Protein AF-X0TBP5-F1 (afdb_monomer_lite)

Sequence (192 aa):
TVERMSQYFQVARALPHVQQISILGCPLEGVPPAAEPLYERLWAWRHGARPGGSIHRLALCPHLLEMCEVHAAATGRLLEKVFSGAVYLIPPLKLGYQEAEQVAWFLERGLRASIGGSMATGGATAPVTIAAMVTLTIAEALLVGMLNRALYGDMSWSFGMSATALDPRTMHRPYGRPDMVLANLMKGEFRP

InterPro domains:
  IPR010426 Trimethylamine methyltransferase [PF06253] (66-189)
  IPR038601 MttB-like superfamily [G3DSA:3.20.20.480] (1-191)

pLDDT: mean 90.21, std 6.61, range [57.34, 97.44]

Organism: NCBI:txid412755

Foldseek 3Di:
DLVVVLVVLVVLVVDPPRPAAEDEWDPDPPDDSVCGLVVQLVSCVVSVHAYPQEDPAPVCVVVLLVVLVVVCVVPVHDSLVRHEHEDEADAQQHDDPRNVVNQVVQLVVVHGYHYAYDQAEDPPRWPPDLVRSLVRRVNSQVSSVVVCCVRPVDPDGDHDYQYYYQDPVVSDGDGPDPSRVVSRVVVVVDDD

Structure (mmCIF, N/CA/C/O backbone):
data_AF-X0TBP5-F1
#
_entry.id   AF-X0TBP5-F1
#
loop_
_atom_site.group_PDB
_atom_site.id
_atom_site.type_symbol
_atom_site.label_atom_id
_atom_site.label_alt_id
_atom_site.label_comp_id
_atom_site.label_asym_id
_atom_site.label_entity_id
_atom_site.label_seq_id
_atom_site.pdbx_PDB_ins_code
_atom_site.Cartn_x
_atom_site.Cartn_y
_atom_site.Cartn_z
_atom_site.occupancy
_atom_site.B_iso_or_equiv
_atom_site.auth_seq_id
_atom_site.auth_comp_id
_atom_site.auth_asym_id
_atom_site.auth_atom_id
_atom_site.pdbx_PDB_model_num
ATOM 1 N N . THR A 1 1 ? -10.520 -20.694 -1.601 1.00 71.69 1 THR A N 1
ATOM 2 C CA . THR A 1 1 ? -11.605 -21.062 -0.672 1.00 71.69 1 THR A CA 1
ATOM 3 C C . THR A 1 1 ? -11.219 -20.690 0.749 1.00 71.69 1 THR A C 1
ATOM 5 O O . THR A 1 1 ? -10.031 -20.614 1.059 1.00 71.69 1 THR A O 1
ATOM 8 N N . VAL A 1 2 ? -12.216 -20.471 1.607 1.00 72.12 2 VAL A N 1
ATOM 9 C CA . VAL A 1 2 ? -12.056 -20.195 3.049 1.00 72.12 2 VAL A CA 1
ATOM 10 C C . VAL A 1 2 ? -11.226 -21.269 3.765 1.00 72.12 2 VAL A C 1
ATOM 12 O O . VAL A 1 2 ? -10.363 -20.965 4.589 1.00 72.12 2 VAL A O 1
ATOM 15 N N . GLU A 1 3 ? -11.466 -22.533 3.424 1.00 79.69 3 GLU A N 1
ATOM 16 C CA . GLU A 1 3 ? -10.795 -23.679 4.038 1.00 79.69 3 GLU A CA 1
ATOM 17 C C . GLU A 1 3 ? -9.284 -23.661 3.779 1.00 79.69 3 GLU A C 1
ATOM 19 O O . GLU A 1 3 ? -8.486 -23.752 4.711 1.00 79.69 3 GLU A O 1
ATOM 24 N N . ARG A 1 4 ? -8.881 -23.422 2.524 1.00 82.00 4 ARG A N 1
ATOM 25 C CA . ARG A 1 4 ? -7.465 -23.326 2.148 1.00 82.00 4 ARG A CA 1
ATOM 26 C C . ARG A 1 4 ? -6.759 -22.182 2.878 1.00 82.00 4 ARG A C 1
ATOM 28 O O . ARG A 1 4 ? -5.627 -22.331 3.323 1.00 82.00 4 ARG A O 1
ATOM 35 N N . MET A 1 5 ? -7.430 -21.043 3.034 1.00 80.38 5 MET A N 1
ATOM 36 C CA . MET A 1 5 ? -6.881 -19.898 3.765 1.00 80.38 5 MET A CA 1
ATOM 37 C C . MET A 1 5 ? -6.681 -20.213 5.255 1.00 80.38 5 MET A C 1
ATOM 39 O O . MET A 1 5 ? -5.648 -19.874 5.828 1.00 80.38 5 MET A O 1
ATOM 43 N N . SER A 1 6 ? -7.621 -20.945 5.859 1.00 82.81 6 SER A N 1
ATOM 44 C CA . SER A 1 6 ? -7.499 -21.413 7.245 1.00 82.81 6 SER A CA 1
ATOM 45 C C . SER A 1 6 ? -6.312 -22.367 7.430 1.00 82.81 6 SER A C 1
ATOM 47 O O . SER A 1 6 ? -5.583 -22.242 8.414 1.00 82.81 6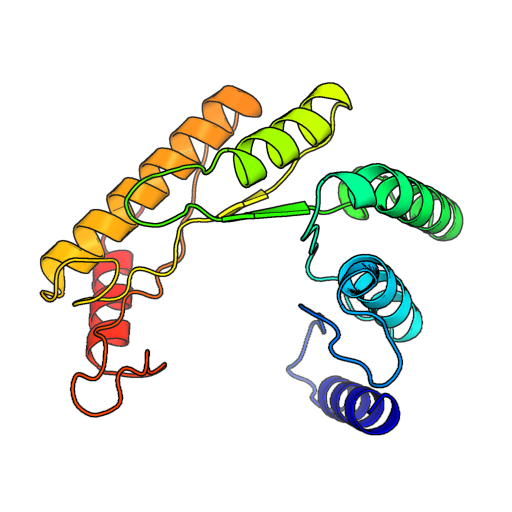 SER A O 1
ATOM 49 N N . GLN A 1 7 ? -6.067 -23.262 6.465 1.00 88.75 7 GLN A N 1
ATOM 50 C CA . GLN A 1 7 ? -4.904 -24.159 6.469 1.00 88.75 7 GLN A CA 1
ATOM 51 C C . GLN A 1 7 ? -3.580 -23.380 6.407 1.00 88.75 7 GLN A C 1
ATOM 53 O O . GLN A 1 7 ? -2.666 -23.673 7.176 1.00 88.75 7 GLN A O 1
ATOM 58 N N . TYR A 1 8 ? -3.483 -22.333 5.577 1.00 88.31 8 TYR A N 1
ATOM 59 C CA . TYR A 1 8 ? -2.288 -21.476 5.543 1.00 88.31 8 TYR A CA 1
ATOM 60 C C . TYR A 1 8 ? -2.006 -20.804 6.892 1.00 88.31 8 TYR A C 1
ATOM 62 O O . TYR A 1 8 ? -0.851 -20.743 7.314 1.00 88.31 8 TYR A O 1
ATOM 70 N N . PHE A 1 9 ? -3.036 -20.349 7.612 1.00 89.38 9 PHE A N 1
ATOM 71 C CA . PHE A 1 9 ? -2.843 -19.788 8.953 1.00 89.38 9 PHE A CA 1
ATOM 72 C C . PHE A 1 9 ? -2.423 -20.829 9.983 1.00 89.38 9 PHE A C 1
ATOM 74 O O . PHE A 1 9 ? -1.606 -20.518 10.846 1.00 89.38 9 PHE A O 1
ATOM 81 N N . GLN A 1 10 ? -2.941 -22.055 9.901 1.00 90.62 10 GLN A N 1
ATOM 82 C CA . GLN A 1 10 ? -2.497 -23.144 10.773 1.00 90.62 10 GLN A CA 1
ATOM 83 C C . GLN A 1 10 ? -1.017 -23.462 10.551 1.00 90.62 10 GLN A C 1
ATOM 85 O O . GLN A 1 10 ? -0.266 -23.539 11.521 1.00 90.62 10 GLN A O 1
ATOM 90 N N . VAL A 1 11 ? -0.584 -23.556 9.289 1.00 93.44 11 VAL A N 1
ATOM 91 C CA . VAL A 1 11 ? 0.831 -23.752 8.945 1.00 93.44 11 VAL A CA 1
ATOM 92 C C . VAL A 1 11 ? 1.677 -22.603 9.484 1.00 93.44 11 VAL A C 1
ATOM 94 O O . VAL A 1 11 ? 2.642 -22.848 10.197 1.00 93.44 11 VAL A O 1
ATOM 97 N N . ALA A 1 12 ? 1.295 -21.351 9.216 1.00 92.62 12 ALA A N 1
ATOM 98 C CA . ALA A 1 12 ? 2.047 -20.187 9.677 1.00 92.62 12 ALA A CA 1
ATOM 99 C C . ALA A 1 12 ? 2.193 -20.146 11.209 1.00 92.62 12 ALA A C 1
ATOM 101 O O . ALA A 1 12 ? 3.259 -19.807 11.707 1.00 92.62 12 ALA A O 1
ATOM 102 N N . ARG A 1 13 ? 1.160 -20.546 11.962 1.00 91.50 13 ARG A N 1
ATOM 103 C CA . ARG A 1 13 ? 1.206 -20.625 13.434 1.00 91.50 13 ARG A CA 1
ATOM 104 C C . ARG A 1 13 ? 2.070 -21.766 13.965 1.00 91.50 13 ARG A C 1
ATOM 106 O O . ARG A 1 13 ? 2.578 -21.663 15.075 1.00 91.50 13 ARG A O 1
ATOM 113 N N . ALA A 1 14 ? 2.214 -22.850 13.207 1.00 94.75 14 ALA A N 1
ATOM 114 C CA . ALA A 1 14 ? 3.057 -23.980 13.588 1.00 94.75 14 ALA A CA 1
ATOM 115 C C . ALA A 1 14 ? 4.559 -23.689 13.399 1.00 94.75 14 ALA A C 1
ATOM 117 O O . ALA A 1 14 ? 5.396 -24.434 13.906 1.00 94.75 14 ALA A O 1
ATOM 118 N N . LEU A 1 15 ? 4.914 -22.621 12.676 1.00 95.88 15 LEU A N 1
ATOM 119 C CA . LEU A 1 15 ? 6.300 -22.251 12.407 1.00 95.88 15 LEU A CA 1
ATOM 120 C C . LEU A 1 15 ? 6.842 -21.317 13.506 1.00 95.88 15 LEU A C 1
ATOM 122 O O . LEU A 1 15 ? 6.397 -20.175 13.607 1.00 95.88 15 LEU A O 1
ATOM 126 N N . PRO A 1 16 ? 7.863 -21.729 14.285 1.00 94.44 16 PRO A N 1
ATOM 127 C CA . PRO A 1 16 ? 8.334 -20.966 15.449 1.00 94.44 16 PRO A CA 1
ATOM 128 C C . PRO A 1 16 ? 9.014 -19.633 15.095 1.00 94.44 16 PRO A C 1
ATOM 130 O O . PRO A 1 16 ? 9.186 -18.779 15.959 1.00 94.44 16 PRO A O 1
ATOM 133 N N . HIS A 1 17 ? 9.415 -19.442 13.836 1.00 95.44 17 HIS A N 1
ATOM 134 C CA . HIS A 1 17 ? 10.060 -18.218 13.351 1.00 95.44 17 HIS A CA 1
ATOM 135 C C . HIS A 1 17 ? 9.070 -17.203 12.755 1.00 95.44 17 HIS A C 1
ATOM 137 O O . HIS A 1 17 ? 9.473 -16.098 12.389 1.00 95.44 17 HIS A O 1
ATOM 143 N N . VAL A 1 18 ? 7.782 -17.548 12.649 1.00 93.88 18 VAL A N 1
ATOM 144 C CA . VAL A 1 18 ? 6.743 -16.646 12.143 1.00 93.88 18 VAL A CA 1
ATOM 145 C C . VAL A 1 18 ? 6.132 -15.882 13.313 1.00 93.88 18 VAL A C 1
ATOM 147 O O . VAL A 1 18 ? 5.402 -16.429 14.131 1.00 93.88 18 VAL A O 1
ATOM 150 N N . GLN A 1 19 ? 6.429 -14.587 13.385 1.00 90.88 19 GLN A N 1
ATOM 151 C CA . GLN A 1 19 ? 5.999 -13.724 14.493 1.00 90.88 19 GLN A CA 1
ATOM 152 C C . GLN A 1 19 ? 4.623 -13.096 14.257 1.00 90.88 19 GLN A C 1
ATOM 154 O O . GLN A 1 19 ? 3.938 -12.701 15.199 1.00 90.88 19 GLN A O 1
ATOM 159 N N . GLN A 1 20 ? 4.224 -12.957 12.992 1.00 90.12 20 GLN A N 1
ATOM 160 C CA . GLN A 1 20 ? 2.997 -12.273 12.619 1.00 90.12 20 GLN A CA 1
ATOM 161 C C . GLN A 1 20 ? 2.421 -12.849 11.330 1.00 90.12 20 GLN A C 1
ATOM 163 O O . GLN A 1 20 ? 3.147 -13.233 10.417 1.00 90.12 20 GLN A O 1
ATOM 168 N N . ILE A 1 21 ? 1.094 -12.844 11.257 1.00 91.62 21 ILE A N 1
ATOM 169 C CA . ILE A 1 21 ? 0.322 -13.214 10.077 1.00 91.62 21 ILE A CA 1
ATOM 170 C C . ILE A 1 21 ? -0.481 -11.986 9.658 1.00 91.62 21 ILE A C 1
ATOM 172 O O . ILE A 1 21 ? -1.098 -11.327 10.499 1.00 91.62 21 ILE A O 1
ATOM 176 N N . SER A 1 22 ? -0.479 -11.676 8.367 1.00 90.19 22 SER A N 1
ATOM 177 C CA . SER A 1 22 ? -1.290 -10.608 7.788 1.00 90.19 22 SER A CA 1
ATOM 178 C C . SER A 1 22 ? -1.986 -11.070 6.519 1.00 90.19 22 SER A C 1
ATOM 180 O O . SER A 1 22 ? -1.525 -11.998 5.857 1.00 90.19 22 SER A O 1
ATOM 182 N N . ILE A 1 23 ? -3.080 -10.400 6.175 1.00 88.19 23 ILE A N 1
ATOM 183 C CA . ILE A 1 23 ? -3.847 -10.641 4.952 1.00 88.19 23 ILE A CA 1
ATOM 184 C C . ILE A 1 23 ? -3.869 -9.349 4.154 1.00 88.19 23 ILE A C 1
ATOM 186 O O . ILE A 1 23 ? -4.185 -8.308 4.714 1.00 88.19 23 ILE A O 1
ATOM 190 N N . LEU A 1 24 ? -3.572 -9.428 2.861 1.00 85.69 24 LEU A N 1
ATOM 191 C CA . LEU A 1 24 ? -3.744 -8.327 1.922 1.00 85.69 24 LEU A CA 1
ATOM 192 C C . LEU A 1 24 ? -4.523 -8.848 0.717 1.00 85.69 24 LEU A C 1
ATOM 194 O O . LEU A 1 24 ? -4.061 -9.761 0.032 1.00 85.69 24 LEU A O 1
ATOM 198 N N . GLY A 1 25 ? -5.705 -8.284 0.490 1.00 81.12 25 GLY A N 1
ATOM 199 C CA . GLY A 1 25 ? -6.678 -8.817 -0.450 1.00 81.12 25 GLY A CA 1
ATOM 200 C C . GLY A 1 25 ? -7.355 -10.081 0.084 1.00 81.12 25 GLY A C 1
ATOM 201 O O . GLY A 1 25 ? -6.799 -10.857 0.865 1.00 81.12 25 GLY A O 1
ATOM 202 N N . CYS A 1 26 ? -8.600 -10.294 -0.329 1.00 74.81 26 CYS A N 1
ATOM 203 C CA . CYS A 1 26 ? -9.381 -11.435 0.127 1.00 74.81 26 CYS A CA 1
ATOM 204 C C . CYS A 1 26 ? -10.277 -11.947 -1.010 1.00 74.81 26 CYS A C 1
ATOM 206 O O . CYS A 1 26 ? -11.490 -11.753 -0.944 1.00 74.81 26 CYS A O 1
ATOM 208 N N . PRO A 1 27 ? -9.706 -12.592 -2.053 1.00 74.69 27 PRO A N 1
ATOM 209 C CA . PRO A 1 27 ? -10.472 -13.130 -3.177 1.00 74.69 27 PRO A CA 1
ATOM 210 C C . PRO A 1 27 ? -11.174 -14.429 -2.753 1.00 74.69 27 PRO A C 1
ATOM 212 O O . PRO A 1 27 ? -10.886 -15.529 -3.235 1.00 74.69 27 PRO A O 1
ATOM 215 N N . LEU A 1 28 ? -12.036 -14.324 -1.746 1.00 78.00 28 LEU A N 1
ATOM 216 C CA . LEU A 1 28 ? -12.848 -15.424 -1.268 1.00 78.00 28 LEU A CA 1
ATOM 217 C C . LEU A 1 28 ? -13.981 -15.662 -2.252 1.00 78.00 28 LEU A C 1
ATOM 219 O O . LEU A 1 28 ? -14.661 -14.746 -2.708 1.00 78.00 28 LEU A O 1
ATOM 223 N N . GLU A 1 29 ? -14.197 -16.933 -2.545 1.00 82.25 29 GLU A N 1
ATOM 224 C CA . GLU A 1 29 ? -15.322 -17.372 -3.352 1.00 82.25 29 GLU A CA 1
ATOM 225 C C . GLU A 1 29 ? -16.643 -16.926 -2.708 1.00 82.25 29 GLU A C 1
ATOM 227 O O . GLU A 1 29 ? -16.831 -17.069 -1.499 1.00 82.25 29 GLU A O 1
ATOM 232 N N . GLY A 1 30 ? -17.534 -16.347 -3.514 1.00 82.38 30 GLY A N 1
ATOM 233 C CA . GLY A 1 30 ? -18.822 -15.820 -3.055 1.00 82.38 30 GLY A CA 1
ATOM 234 C C . GLY A 1 30 ? -18.780 -14.416 -2.440 1.00 82.38 30 GLY A C 1
ATOM 235 O O . GLY A 1 30 ? -19.840 -13.873 -2.135 1.00 82.38 30 GLY A O 1
ATOM 236 N N . VAL A 1 31 ? -17.605 -13.793 -2.291 1.00 85.12 31 VAL A N 1
ATOM 237 C CA . VAL A 1 31 ? -17.495 -12.389 -1.870 1.00 85.12 31 VAL A CA 1
ATOM 238 C C . VAL A 1 31 ? -17.443 -11.488 -3.108 1.00 85.12 31 VAL A C 1
ATOM 240 O O . VAL A 1 31 ? -16.573 -11.676 -3.958 1.00 85.12 31 VAL A O 1
ATOM 243 N N . PRO A 1 32 ? -18.342 -10.494 -3.245 1.00 88.12 32 PRO A N 1
ATOM 244 C CA . PRO A 1 32 ? -18.254 -9.532 -4.335 1.00 88.12 32 PRO A CA 1
ATOM 245 C C . PRO A 1 32 ? -16.933 -8.747 -4.267 1.00 88.12 32 PRO A C 1
ATOM 247 O O . PRO A 1 32 ? -16.608 -8.246 -3.188 1.00 88.12 32 PRO A O 1
ATOM 250 N N . PRO A 1 33 ? -16.231 -8.510 -5.395 1.00 87.12 33 PRO A N 1
ATOM 251 C CA . PRO A 1 33 ? -14.977 -7.745 -5.406 1.00 87.12 33 PRO A CA 1
ATOM 252 C C . PRO A 1 33 ? -15.086 -6.360 -4.750 1.00 87.12 33 PRO A C 1
ATOM 254 O O . PRO A 1 33 ? -14.152 -5.847 -4.141 1.00 87.12 33 PRO A O 1
ATOM 257 N N . ALA A 1 34 ? -16.272 -5.752 -4.837 1.00 88.56 34 ALA A N 1
ATOM 258 C CA . ALA A 1 34 ? -16.574 -4.466 -4.220 1.00 88.56 34 ALA A CA 1
ATOM 259 C C . ALA A 1 34 ? -16.582 -4.493 -2.681 1.00 88.56 34 ALA A C 1
ATOM 261 O O . ALA A 1 34 ? -16.452 -3.438 -2.075 1.00 88.56 34 ALA A O 1
ATOM 262 N N . ALA A 1 35 ? -16.752 -5.657 -2.053 1.00 89.94 35 ALA A N 1
ATOM 263 C CA . ALA A 1 35 ? -16.809 -5.816 -0.602 1.00 89.94 35 ALA A CA 1
ATOM 264 C C . ALA A 1 35 ? -15.511 -6.391 -0.011 1.00 89.94 35 ALA A C 1
ATOM 266 O O . ALA A 1 35 ? -15.382 -6.468 1.210 1.00 89.94 35 ALA A O 1
ATOM 267 N N . GLU A 1 36 ? -14.536 -6.775 -0.842 1.00 90.88 36 GLU A N 1
ATOM 268 C CA . GLU A 1 36 ? -13.294 -7.423 -0.399 1.00 90.88 36 GLU A CA 1
ATOM 269 C C . GLU A 1 36 ? -12.578 -6.704 0.758 1.00 90.88 36 GLU A C 1
ATOM 271 O O . GLU A 1 36 ? -12.190 -7.398 1.697 1.00 90.88 36 GLU A O 1
ATOM 276 N N . PRO A 1 37 ? -12.449 -5.359 0.794 1.00 92.06 37 PRO A N 1
ATOM 277 C CA . PRO A 1 37 ? -11.795 -4.673 1.915 1.00 92.06 37 PRO A CA 1
ATOM 278 C C . PRO A 1 37 ? -12.477 -4.863 3.278 1.00 92.06 37 PRO A C 1
ATOM 280 O O . PRO A 1 37 ? -11.806 -4.842 4.315 1.00 92.06 37 PRO A O 1
ATOM 283 N N . LEU A 1 38 ? -13.805 -5.035 3.285 1.00 92.50 38 LEU A N 1
ATOM 284 C CA . LEU A 1 38 ? -14.587 -5.304 4.496 1.00 92.50 38 LEU A CA 1
ATOM 285 C C . LEU A 1 38 ? -14.322 -6.739 4.966 1.00 92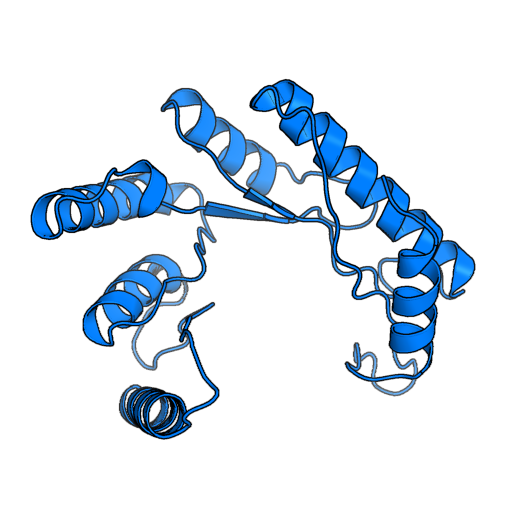.50 38 LEU A C 1
ATOM 287 O O . LEU A 1 38 ? -14.009 -6.982 6.133 1.00 92.50 38 LEU A O 1
ATOM 291 N N . TYR A 1 39 ? -14.375 -7.689 4.029 1.00 91.50 39 TYR A N 1
ATOM 292 C CA . TYR A 1 39 ? -14.127 -9.100 4.314 1.00 91.50 39 TYR A CA 1
ATOM 293 C C . TYR A 1 39 ? -12.678 -9.361 4.728 1.00 91.50 39 TYR A C 1
ATOM 295 O O . TYR A 1 39 ? -12.464 -10.123 5.664 1.00 91.50 39 TYR A O 1
ATOM 303 N N . GLU A 1 40 ? -11.693 -8.693 4.122 1.00 91.12 40 GLU A N 1
ATOM 304 C CA . GLU A 1 40 ? -10.288 -8.770 4.536 1.00 91.12 40 GLU A CA 1
ATOM 305 C C . GLU A 1 40 ? -10.142 -8.517 6.042 1.00 91.12 40 GLU A C 1
ATOM 307 O O . GLU A 1 40 ? -9.528 -9.322 6.743 1.00 91.12 40 GLU A O 1
ATOM 312 N N . ARG A 1 41 ? -10.747 -7.437 6.558 1.00 92.44 41 ARG A N 1
ATOM 313 C CA . ARG A 1 41 ? -10.681 -7.078 7.984 1.00 92.44 41 ARG A CA 1
ATOM 314 C C . ARG A 1 41 ? -11.398 -8.085 8.865 1.00 92.44 41 ARG A C 1
ATOM 316 O O . ARG A 1 41 ? -10.811 -8.573 9.830 1.00 92.44 41 ARG A O 1
ATOM 323 N N . LEU A 1 42 ? -12.629 -8.441 8.503 1.00 91.81 42 LEU A N 1
ATOM 324 C CA . LEU A 1 42 ? -13.417 -9.416 9.253 1.00 91.81 42 LEU A CA 1
ATOM 325 C C . LEU A 1 42 ? -12.684 -10.761 9.376 1.00 91.81 42 LEU A C 1
ATOM 327 O O . LEU A 1 42 ? -12.580 -11.321 10.469 1.00 91.81 42 LEU A O 1
ATOM 331 N N . TRP A 1 43 ? -12.145 -11.266 8.265 1.00 89.44 43 TRP A N 1
ATOM 332 C CA . TRP A 1 43 ? -11.414 -12.529 8.232 1.00 89.44 43 TRP A CA 1
ATOM 333 C C . TRP A 1 43 ? -10.070 -12.433 8.945 1.00 89.44 43 TRP A C 1
ATOM 335 O O . TRP A 1 43 ? -9.723 -13.353 9.687 1.00 89.44 43 TRP A O 1
ATOM 345 N N . ALA A 1 44 ? -9.341 -11.323 8.800 1.00 90.44 44 ALA A N 1
ATOM 346 C CA . ALA A 1 44 ? -8.112 -11.102 9.554 1.00 90.44 44 ALA A CA 1
ATOM 347 C C . ALA A 1 44 ? -8.365 -11.231 11.056 1.00 90.44 44 ALA A C 1
ATOM 349 O O . ALA A 1 44 ? -7.751 -12.073 11.713 1.00 90.44 44 ALA A O 1
ATOM 350 N N . TRP A 1 45 ? -9.337 -10.488 11.583 1.00 91.56 45 TRP A N 1
ATOM 351 C CA . TRP A 1 45 ? -9.657 -10.511 13.007 1.00 91.56 45 TRP A CA 1
ATOM 352 C C . TRP A 1 45 ? -10.159 -11.877 13.475 1.00 91.56 45 TRP A C 1
ATOM 354 O O . TRP A 1 45 ? -9.679 -12.380 14.491 1.00 91.56 45 TRP A O 1
ATOM 364 N N . ARG A 1 46 ? -11.043 -12.531 12.708 1.00 89.50 46 ARG A N 1
ATOM 365 C CA . ARG A 1 46 ? -11.550 -13.877 13.030 1.00 89.50 46 ARG A CA 1
ATOM 366 C C . ARG A 1 46 ? -10.431 -14.914 13.155 1.00 89.50 46 ARG A C 1
ATOM 368 O O . ARG A 1 46 ? -10.531 -15.832 13.965 1.00 89.50 46 ARG A O 1
ATOM 375 N N . HIS A 1 47 ? -9.364 -14.766 12.374 1.00 87.19 47 HIS A N 1
ATOM 376 C CA . HIS A 1 47 ? -8.222 -15.678 12.368 1.00 87.19 47 HIS A CA 1
ATOM 377 C C . HIS A 1 47 ? -7.004 -15.138 13.124 1.00 87.19 47 HIS A C 1
ATOM 379 O O . HIS A 1 47 ? -5.909 -15.678 12.971 1.00 87.19 47 HIS A O 1
ATOM 385 N N . GLY A 1 48 ? -7.156 -14.101 13.953 1.00 88.06 48 GLY A N 1
ATOM 386 C CA . GLY A 1 48 ? -6.045 -13.515 14.714 1.00 88.06 48 GLY A CA 1
ATOM 387 C C . GLY A 1 48 ? -4.887 -13.010 13.839 1.00 88.06 48 GLY A C 1
ATOM 388 O O . GLY A 1 48 ? -3.754 -12.928 14.305 1.00 88.06 48 GLY A O 1
ATOM 389 N N . ALA A 1 49 ? -5.155 -12.721 12.567 1.00 90.19 49 ALA A N 1
ATOM 390 C CA . ALA A 1 49 ? -4.228 -12.101 11.635 1.00 90.19 49 ALA A CA 1
ATOM 391 C C . ALA A 1 49 ? -4.428 -10.577 11.628 1.00 90.19 49 ALA A C 1
ATOM 393 O O . ALA A 1 49 ? -5.445 -10.051 12.088 1.00 90.19 49 ALA A O 1
ATOM 394 N N . ARG A 1 50 ? -3.450 -9.846 11.089 1.00 90.75 50 ARG A N 1
ATOM 395 C CA . ARG A 1 50 ? -3.566 -8.400 10.877 1.00 90.75 50 ARG A CA 1
ATOM 396 C C . ARG A 1 50 ? -4.128 -8.095 9.484 1.00 90.75 50 ARG A C 1
ATOM 398 O O . ARG A 1 50 ? -3.635 -8.669 8.512 1.00 90.75 50 ARG A O 1
ATOM 405 N N . PRO A 1 51 ? -5.118 -7.197 9.357 1.00 90.94 51 PRO A N 1
ATOM 406 C CA . PRO A 1 51 ? -5.533 -6.720 8.044 1.00 90.94 51 PRO A CA 1
ATOM 407 C C . PRO A 1 51 ? -4.420 -5.888 7.395 1.00 90.94 51 PRO A C 1
ATOM 409 O O . PRO A 1 51 ? -3.632 -5.243 8.092 1.00 90.94 51 PRO A O 1
ATOM 412 N N . GLY A 1 52 ? -4.363 -5.912 6.067 1.00 84.81 52 GLY A N 1
ATOM 413 C CA . GLY A 1 52 ? -3.365 -5.220 5.251 1.00 84.81 52 GLY A CA 1
ATOM 414 C C . GLY A 1 52 ? -3.692 -3.746 5.046 1.00 84.81 52 GLY A C 1
ATOM 415 O O . GLY A 1 52 ? -2.802 -2.959 4.737 1.00 84.81 52 GLY A O 1
ATOM 416 N N . GLY A 1 53 ? -4.945 -3.357 5.290 1.00 86.00 53 GLY A N 1
ATOM 417 C CA . GLY A 1 53 ? -5.376 -1.961 5.234 1.00 86.00 53 GLY A CA 1
ATOM 418 C C . GLY A 1 53 ? -5.914 -1.550 3.866 1.00 86.00 53 GLY A C 1
ATOM 419 O O . GLY A 1 53 ? -5.909 -0.364 3.539 1.00 86.00 53 GLY A O 1
ATOM 420 N N . SER A 1 54 ? -6.400 -2.506 3.072 1.00 87.88 54 SER A N 1
ATOM 421 C CA . SER A 1 54 ? -7.009 -2.237 1.767 1.00 87.88 54 SER A CA 1
ATOM 422 C C . SER A 1 54 ? -8.186 -1.265 1.898 1.00 87.88 54 SER A C 1
ATOM 424 O O . SER A 1 54 ? -9.016 -1.415 2.799 1.00 87.88 54 SER A O 1
ATOM 426 N N . ILE A 1 55 ? -8.269 -0.270 1.012 1.00 88.62 55 ILE A N 1
ATOM 427 C CA . ILE A 1 55 ? -9.423 0.640 0.898 1.00 88.62 55 ILE A CA 1
ATOM 428 C C . ILE A 1 55 ? -10.185 0.363 -0.404 1.00 88.62 55 ILE A C 1
ATOM 430 O O . ILE A 1 55 ? -11.406 0.280 -0.372 1.00 88.62 55 ILE A O 1
ATOM 434 N N . HIS A 1 56 ? -9.473 0.139 -1.518 1.00 89.19 56 HIS A N 1
ATOM 435 C CA . HIS A 1 56 ? -9.942 -0.078 -2.906 1.00 89.19 56 HIS A CA 1
ATOM 436 C C . HIS A 1 56 ? -10.863 1.017 -3.483 1.00 89.19 56 HIS A C 1
ATOM 438 O O . HIS A 1 56 ? -10.730 1.363 -4.653 1.00 89.19 56 HIS A O 1
ATOM 444 N N . ARG A 1 57 ? -11.819 1.544 -2.712 1.00 91.00 57 ARG A N 1
ATOM 445 C CA . ARG A 1 57 ? -12.817 2.534 -3.115 1.00 91.00 57 ARG A CA 1
ATOM 446 C C . ARG A 1 57 ? -13.116 3.468 -1.952 1.00 91.00 57 ARG A C 1
ATOM 448 O O . ARG A 1 57 ? -13.393 3.011 -0.847 1.00 91.00 57 ARG A O 1
ATOM 455 N N . LEU A 1 58 ? -13.181 4.764 -2.238 1.00 94.06 58 LEU A N 1
ATOM 456 C CA . LEU A 1 58 ? -13.501 5.784 -1.240 1.00 94.06 58 LEU A CA 1
ATOM 457 C C . LEU A 1 58 ? -14.862 5.554 -0.563 1.00 94.06 58 LEU A C 1
ATOM 459 O O . LEU A 1 58 ? -14.999 5.727 0.643 1.00 94.06 58 LEU A O 1
ATOM 463 N N . ALA A 1 59 ? -15.854 5.089 -1.329 1.00 94.81 59 ALA A N 1
ATOM 464 C CA . ALA A 1 59 ? -17.201 4.809 -0.832 1.00 94.81 59 ALA A CA 1
ATOM 465 C C . ALA A 1 59 ? -17.251 3.734 0.273 1.00 94.81 59 ALA A C 1
ATOM 467 O O . ALA A 1 59 ? -18.245 3.647 0.985 1.00 94.81 59 ALA A O 1
ATOM 468 N N . LEU A 1 60 ? -16.199 2.922 0.436 1.00 93.44 60 LEU A N 1
ATOM 469 C CA . LEU A 1 60 ? -16.119 1.924 1.505 1.00 93.44 60 LEU A CA 1
ATOM 470 C C . LEU A 1 60 ? -15.558 2.490 2.809 1.00 93.44 60 LEU A C 1
ATOM 472 O O . LEU A 1 60 ? -15.769 1.882 3.855 1.00 93.44 60 LEU A O 1
ATOM 476 N N . CYS A 1 61 ? -14.859 3.629 2.775 1.00 95.25 61 CYS A N 1
ATOM 477 C CA . CYS A 1 61 ? -14.225 4.208 3.958 1.00 95.25 61 CYS A CA 1
ATOM 478 C C . CYS A 1 61 ? -15.189 4.402 5.144 1.00 95.25 61 CYS A C 1
ATOM 480 O O . CYS A 1 61 ? -14.790 4.048 6.252 1.00 95.25 61 CYS A O 1
ATOM 482 N N . PRO A 1 62 ? -16.446 4.870 4.965 1.00 96.31 62 PRO A N 1
ATOM 483 C CA . PRO A 1 62 ? -17.397 4.972 6.075 1.00 96.31 62 PRO A CA 1
ATOM 484 C C . PRO A 1 62 ? -17.687 3.626 6.754 1.00 96.31 62 PRO A C 1
ATOM 486 O O . PRO A 1 62 ? -17.644 3.532 7.974 1.00 96.31 62 PRO A O 1
ATOM 489 N N . HIS A 1 63 ? -17.902 2.565 5.972 1.00 96.25 63 HIS A N 1
ATOM 490 C CA . HIS A 1 63 ? -18.159 1.222 6.506 1.00 96.25 63 HIS A CA 1
ATOM 491 C C . HIS A 1 63 ? -16.913 0.607 7.153 1.00 96.25 63 HIS A C 1
ATOM 493 O O . HIS A 1 63 ? -16.998 -0.083 8.165 1.00 96.25 63 HIS A O 1
ATOM 499 N N . LEU A 1 64 ? -15.737 0.870 6.578 1.00 95.56 64 LEU A N 1
ATOM 500 C CA . LEU A 1 64 ? -14.460 0.452 7.151 1.00 95.56 64 LEU A CA 1
ATOM 501 C C . LEU A 1 64 ? -14.202 1.120 8.503 1.00 95.56 64 LEU A C 1
ATOM 503 O O . LEU A 1 64 ? -13.752 0.449 9.430 1.00 95.56 64 LEU A O 1
ATOM 507 N N . LEU A 1 65 ? -14.509 2.413 8.611 1.00 96.69 65 LEU A N 1
ATOM 508 C CA . LEU A 1 65 ? -14.413 3.166 9.854 1.00 96.69 65 LEU A CA 1
ATOM 509 C C . LEU A 1 65 ? -15.336 2.577 10.922 1.00 96.69 65 LEU A C 1
ATOM 511 O O . LEU A 1 65 ? -14.842 2.213 11.983 1.00 96.69 65 LEU A O 1
ATOM 515 N N . GLU A 1 66 ? -16.618 2.379 10.608 1.00 97.31 66 GLU A N 1
ATOM 516 C CA . GLU A 1 66 ? -17.595 1.779 11.528 1.00 97.31 66 GLU A CA 1
ATOM 517 C C . GLU A 1 66 ? -17.127 0.402 12.037 1.00 97.31 66 GLU A C 1
ATOM 519 O O . GLU A 1 66 ? -17.094 0.139 13.241 1.00 97.31 66 GLU A O 1
ATOM 524 N N . MET A 1 67 ? -16.669 -0.475 11.135 1.00 96.50 67 MET A N 1
ATOM 525 C CA . MET A 1 67 ? -16.119 -1.781 11.518 1.00 96.50 67 MET A CA 1
ATOM 526 C C . MET A 1 67 ? -14.907 -1.655 12.450 1.00 96.50 67 MET A C 1
ATOM 528 O O . MET A 1 67 ? -14.763 -2.430 13.402 1.00 96.50 67 MET A O 1
ATOM 532 N N . CYS A 1 68 ? -14.009 -0.709 12.171 1.00 95.94 68 CYS A N 1
ATOM 533 C CA . CYS A 1 68 ? -12.822 -0.477 12.982 1.00 95.94 68 CYS A CA 1
ATOM 534 C C . CYS A 1 68 ? -13.151 0.150 14.343 1.00 95.94 68 CYS A C 1
ATOM 536 O O . CYS A 1 68 ? -12.481 -0.196 15.312 1.00 95.94 68 CYS A O 1
ATOM 538 N N . GLU A 1 69 ? -14.171 1.002 14.446 1.00 97.12 69 GLU A N 1
ATOM 539 C CA . GLU A 1 69 ? -14.664 1.562 15.711 1.00 97.12 69 GLU A CA 1
ATOM 540 C C . GLU A 1 69 ? -15.230 0.469 16.618 1.00 97.12 69 GLU A C 1
ATOM 542 O O . GLU A 1 69 ? -14.833 0.362 17.781 1.00 97.12 69 GLU A O 1
ATOM 547 N N . VAL A 1 70 ? -16.074 -0.414 16.071 1.00 97.25 70 VAL A N 1
ATOM 548 C CA . VAL A 1 70 ? -16.608 -1.570 16.808 1.00 97.25 70 VAL A CA 1
ATOM 549 C C . VAL A 1 70 ? -15.475 -2.478 17.286 1.00 97.25 70 VAL A C 1
ATOM 551 O O . VAL A 1 70 ? -15.445 -2.886 18.449 1.00 97.25 70 VAL A O 1
ATOM 554 N N . HIS A 1 71 ? -14.503 -2.775 16.419 1.00 96.19 71 HIS A N 1
ATOM 555 C CA . HIS A 1 71 ? -13.362 -3.609 16.795 1.00 96.19 71 HIS A CA 1
ATOM 556 C C . HIS A 1 71 ? -12.460 -2.939 17.842 1.00 96.19 71 HIS A C 1
ATOM 558 O O . HIS A 1 71 ? -11.994 -3.598 18.774 1.00 96.19 71 HIS A O 1
ATOM 564 N N . ALA A 1 72 ? -12.209 -1.636 17.709 1.00 96.50 72 ALA A N 1
ATOM 565 C CA . ALA A 1 72 ? -11.439 -0.846 18.663 1.00 96.50 72 ALA A CA 1
ATOM 566 C C . ALA A 1 72 ? -12.091 -0.877 20.052 1.00 96.50 72 ALA A C 1
ATOM 568 O O . ALA A 1 72 ? -11.421 -1.222 21.026 1.00 96.50 72 ALA A O 1
ATOM 569 N N . ALA A 1 73 ? -13.406 -0.642 20.129 1.00 97.44 73 ALA A N 1
ATOM 570 C CA . ALA A 1 73 ? -14.176 -0.729 21.367 1.00 97.44 73 ALA A CA 1
ATOM 571 C C . ALA A 1 73 ? -14.141 -2.140 21.979 1.00 97.44 73 ALA A C 1
ATOM 573 O O . ALA A 1 73 ? -13.876 -2.289 23.170 1.00 97.44 73 ALA A O 1
ATOM 574 N N . ALA A 1 74 ? -14.329 -3.183 21.164 1.00 96.75 74 ALA A N 1
ATOM 575 C CA . ALA A 1 74 ? -14.326 -4.571 21.630 1.00 96.75 74 ALA A CA 1
ATOM 576 C C . ALA A 1 74 ? -12.952 -5.051 22.135 1.00 96.75 74 ALA A C 1
ATOM 578 O O . ALA A 1 74 ? -12.879 -5.967 22.951 1.00 96.75 74 ALA A O 1
ATOM 579 N N . THR A 1 75 ? -11.861 -4.457 21.646 1.00 95.56 75 THR A N 1
ATOM 580 C CA . THR A 1 75 ? -10.485 -4.852 21.995 1.00 95.56 75 THR A CA 1
ATOM 581 C C . THR A 1 75 ? -9.775 -3.869 22.925 1.00 95.56 75 THR A C 1
ATOM 583 O O . THR A 1 75 ? -8.634 -4.121 23.311 1.00 95.56 75 THR A O 1
ATOM 586 N N . GLY A 1 76 ? -10.412 -2.746 23.273 1.00 96.12 76 GLY A N 1
ATOM 587 C CA . GLY A 1 76 ? -9.799 -1.670 24.057 1.00 96.12 76 GLY A CA 1
ATOM 588 C C . GLY A 1 76 ? -8.615 -0.990 23.357 1.00 96.12 76 GLY A C 1
ATOM 589 O O . GLY A 1 76 ? -7.754 -0.412 24.019 1.00 96.12 76 GLY A O 1
ATOM 590 N N . ARG A 1 77 ? -8.519 -1.088 22.026 1.00 95.06 77 ARG A N 1
ATOM 591 C CA . ARG A 1 77 ? -7.427 -0.495 21.238 1.00 95.06 77 ARG A CA 1
ATOM 592 C C . ARG A 1 77 ? -7.843 0.869 20.700 1.00 95.06 77 ARG A C 1
ATOM 594 O O . ARG A 1 77 ? -9.004 1.090 20.389 1.00 95.06 77 ARG A O 1
ATOM 601 N N . LEU A 1 78 ? -6.877 1.768 20.525 1.00 94.50 78 LEU A N 1
ATOM 602 C CA . LEU A 1 78 ? -7.125 3.057 19.875 1.00 94.50 78 LEU A CA 1
ATOM 603 C C . LEU A 1 78 ? -7.500 2.856 18.401 1.00 94.50 78 LEU A C 1
ATOM 605 O O . LEU A 1 78 ? -6.854 2.063 17.708 1.00 94.50 78 LEU A O 1
ATOM 609 N N . LEU A 1 79 ? -8.485 3.619 17.913 1.00 94.50 79 LEU A N 1
ATOM 610 C CA . LEU A 1 79 ? -8.962 3.553 16.527 1.00 94.50 79 LEU A CA 1
ATOM 611 C C . LEU A 1 79 ? -7.816 3.719 15.519 1.00 94.50 79 LEU A C 1
ATOM 613 O O . LEU A 1 79 ? -7.686 2.911 14.607 1.00 94.50 79 LEU A O 1
ATOM 617 N N . GLU A 1 80 ? -6.914 4.674 15.742 1.00 91.38 80 GLU A N 1
ATOM 618 C CA . GLU A 1 80 ? -5.711 4.910 14.922 1.00 91.38 80 GLU A CA 1
ATOM 619 C C . GLU A 1 80 ? -4.754 3.705 14.816 1.00 91.38 80 GLU A C 1
ATOM 621 O O . GLU A 1 80 ? -3.927 3.642 13.909 1.00 91.38 80 GLU A O 1
ATOM 626 N N . LYS A 1 81 ? -4.837 2.732 15.735 1.00 89.69 81 LYS A N 1
ATOM 627 C CA . LYS A 1 81 ? -4.025 1.500 15.706 1.00 89.69 81 LYS A CA 1
ATOM 628 C C . LYS A 1 81 ? -4.739 0.329 15.033 1.00 89.69 81 LYS A C 1
ATOM 630 O O . LYS A 1 81 ? -4.125 -0.727 14.849 1.00 89.69 81 LYS A O 1
ATOM 635 N N . VAL A 1 82 ? -6.028 0.477 14.744 1.00 91.25 82 VAL A N 1
ATOM 636 C CA . VAL A 1 82 ? -6.893 -0.563 14.170 1.00 91.25 82 VAL A CA 1
ATOM 637 C C . VAL A 1 82 ? -7.312 -0.191 12.754 1.00 91.25 82 VAL A C 1
ATOM 639 O O . VAL A 1 82 ? -7.340 -1.058 11.880 1.00 91.25 82 VAL A O 1
ATOM 642 N N . PHE A 1 83 ? -7.608 1.084 12.515 1.00 93.00 83 PHE A N 1
ATOM 643 C CA . PHE A 1 83 ? -7.964 1.593 11.208 1.00 93.00 83 PHE A CA 1
ATOM 644 C C . PHE A 1 83 ? -6.717 2.051 10.457 1.00 93.00 83 PHE A C 1
ATOM 646 O O . PHE A 1 83 ? -6.265 3.186 10.581 1.00 93.00 83 PHE A O 1
ATOM 653 N N . SER A 1 84 ? -6.160 1.134 9.671 1.00 83.50 84 SER A N 1
ATOM 654 C CA . SER A 1 84 ? -5.118 1.436 8.698 1.00 83.50 84 SER A CA 1
ATOM 655 C C . SER A 1 84 ? -5.704 1.511 7.290 1.00 83.50 84 SER A C 1
ATOM 657 O O . SER A 1 84 ? -6.543 0.695 6.888 1.00 83.50 84 SER A O 1
ATOM 659 N N . GLY A 1 85 ? -5.233 2.508 6.549 1.00 90.19 85 GLY A N 1
ATOM 660 C CA . GLY A 1 85 ? -5.430 2.676 5.119 1.00 90.19 85 GLY A CA 1
ATOM 661 C C . GLY A 1 85 ? -4.078 2.817 4.435 1.00 90.19 85 GLY A C 1
ATOM 662 O O . GLY A 1 85 ? -3.206 3.494 4.980 1.00 90.19 85 GLY A O 1
ATOM 663 N N . ALA A 1 86 ? -3.887 2.191 3.276 1.00 91.19 86 ALA A N 1
ATOM 664 C CA . ALA A 1 86 ? -2.681 2.366 2.473 1.00 91.19 86 ALA A CA 1
ATOM 665 C C . ALA A 1 86 ? -3.035 2.723 1.027 1.00 91.19 86 ALA A C 1
ATOM 667 O O . ALA A 1 86 ? -3.852 2.053 0.396 1.00 91.19 86 ALA A O 1
ATOM 668 N N . VAL A 1 87 ? -2.385 3.765 0.517 1.00 93.62 87 VAL A N 1
ATOM 669 C CA . VAL A 1 87 ? -2.378 4.149 -0.895 1.00 93.62 87 VAL A CA 1
ATOM 670 C C . VAL A 1 87 ? -0.954 4.070 -1.428 1.00 93.62 87 VAL A C 1
ATOM 672 O O . VAL A 1 87 ? 0.006 4.160 -0.662 1.00 93.62 87 VAL A O 1
ATOM 675 N N . TYR A 1 88 ? -0.799 3.924 -2.739 1.00 93.06 88 TYR A N 1
ATOM 676 C CA . TYR A 1 88 ? 0.510 3.830 -3.380 1.00 93.06 88 TYR A CA 1
ATOM 677 C C . TYR A 1 88 ? 0.617 4.855 -4.499 1.00 93.06 88 TYR A C 1
ATOM 679 O O . TYR A 1 88 ? -0.368 5.148 -5.172 1.00 93.06 88 TYR A O 1
ATOM 687 N N . LEU A 1 89 ? 1.816 5.390 -4.715 1.00 94.31 89 LEU A N 1
ATOM 688 C CA . LEU A 1 89 ? 2.066 6.217 -5.889 1.00 94.31 89 LEU A CA 1
ATOM 689 C C . LEU A 1 89 ? 1.785 5.420 -7.169 1.00 94.31 89 LEU A C 1
ATOM 691 O O . LEU A 1 89 ? 2.170 4.255 -7.294 1.00 94.31 89 LEU A O 1
ATOM 695 N N . ILE A 1 90 ? 1.147 6.081 -8.131 1.00 92.31 90 ILE A N 1
ATOM 696 C CA . ILE A 1 90 ? 1.020 5.606 -9.503 1.00 92.31 90 ILE A CA 1
ATOM 697 C C . ILE A 1 90 ? 2.315 6.001 -10.218 1.00 92.31 90 ILE A C 1
ATOM 699 O O . ILE A 1 90 ? 2.592 7.197 -10.355 1.00 92.31 90 ILE A O 1
ATOM 703 N N . PRO A 1 91 ? 3.129 5.041 -10.675 1.00 85.38 91 PRO A N 1
ATOM 704 C CA . PRO A 1 91 ? 4.363 5.394 -11.343 1.00 85.38 91 PRO A CA 1
ATOM 705 C C . PRO A 1 91 ? 4.105 6.013 -12.726 1.00 85.38 91 PRO A C 1
ATOM 707 O O . PRO A 1 91 ? 3.175 5.591 -13.423 1.00 85.38 91 PRO A O 1
ATOM 710 N N . PRO A 1 92 ? 4.961 6.954 -13.164 1.00 92.00 92 PRO A N 1
ATOM 711 C CA . PRO A 1 92 ? 6.055 7.564 -12.399 1.00 92.00 92 PRO A CA 1
ATOM 712 C C . PRO A 1 92 ? 5.606 8.805 -11.596 1.00 92.00 92 PRO A C 1
ATOM 714 O O . PRO A 1 92 ? 4.944 9.688 -12.140 1.00 92.00 92 PRO A O 1
ATOM 717 N N . LEU A 1 93 ? 6.047 8.918 -10.332 1.00 92.19 93 LEU A N 1
ATOM 718 C CA . LEU A 1 93 ? 6.025 10.162 -9.527 1.00 92.19 93 LEU A CA 1
ATOM 719 C C . LEU A 1 93 ? 4.650 10.834 -9.355 1.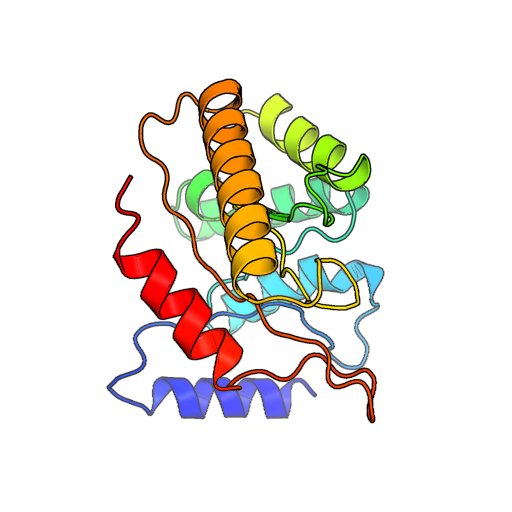00 92.19 93 LEU A C 1
ATOM 721 O O . LEU A 1 93 ? 4.560 12.059 -9.247 1.00 92.19 93 LEU A O 1
ATOM 725 N N . LYS A 1 94 ? 3.564 10.057 -9.308 1.00 94.44 94 LYS A N 1
ATOM 726 C CA . LYS A 1 94 ? 2.211 10.609 -9.214 1.00 94.44 94 LYS A CA 1
ATOM 727 C C . LYS A 1 94 ? 1.448 10.051 -8.021 1.00 94.44 94 LYS A C 1
ATOM 729 O O . LYS A 1 94 ? 1.304 8.844 -7.873 1.00 94.44 94 LYS A O 1
ATOM 734 N N . LEU A 1 95 ? 0.867 10.940 -7.219 1.00 95.19 95 LEU A N 1
ATOM 735 C CA . LEU A 1 95 ? -0.278 10.582 -6.385 1.00 95.19 95 LEU A CA 1
ATOM 736 C C . LEU A 1 95 ? -1.529 10.721 -7.259 1.00 95.19 95 LEU A C 1
ATOM 738 O O . LEU A 1 95 ? -1.829 11.812 -7.749 1.00 95.19 95 LEU A O 1
ATOM 742 N N . GLY A 1 96 ? -2.195 9.606 -7.556 1.00 94.44 96 GLY A N 1
ATOM 743 C CA . GLY A 1 96 ? -3.403 9.621 -8.376 1.00 94.44 96 GLY A CA 1
ATOM 744 C C . GLY A 1 96 ? -4.548 10.352 -7.681 1.00 94.44 96 GLY A C 1
ATOM 745 O O . GLY A 1 96 ? -4.525 10.557 -6.470 1.00 94.44 96 GLY A O 1
ATOM 746 N N . TYR A 1 97 ? -5.555 10.772 -8.452 1.00 94.94 97 TYR A N 1
ATOM 747 C CA . TYR A 1 97 ? -6.691 11.503 -7.884 1.00 94.94 97 TYR A CA 1
ATOM 748 C C . TYR A 1 97 ? -7.464 10.637 -6.879 1.00 94.94 97 TYR A C 1
ATOM 750 O O . TYR A 1 97 ? -7.835 11.130 -5.823 1.00 94.94 97 TYR A O 1
ATOM 758 N N . GLN A 1 98 ? -7.624 9.337 -7.152 1.00 93.75 98 GLN A N 1
ATOM 759 C CA . GLN A 1 98 ? -8.320 8.410 -6.255 1.00 93.75 98 GLN A CA 1
ATOM 760 C C . GLN A 1 98 ? -7.547 8.202 -4.950 1.00 93.75 98 GLN A C 1
ATOM 762 O O . GLN A 1 98 ? -8.137 8.193 -3.872 1.00 93.75 98 GLN A O 1
ATOM 767 N N . GLU A 1 99 ? -6.224 8.056 -5.030 1.00 95.31 99 GLU A N 1
ATOM 768 C CA . GLU A 1 99 ? -5.358 7.943 -3.858 1.00 95.31 99 GLU A CA 1
ATOM 769 C C . GLU A 1 99 ? -5.341 9.246 -3.053 1.00 95.31 99 GLU A C 1
ATOM 771 O O . GLU A 1 99 ? -5.408 9.209 -1.827 1.00 95.31 99 GLU A O 1
ATOM 776 N N . ALA A 1 100 ? -5.301 10.397 -3.729 1.00 95.75 100 ALA A N 1
ATOM 777 C CA . ALA A 1 100 ? -5.361 11.705 -3.088 1.00 95.75 100 ALA A CA 1
ATOM 778 C C . ALA A 1 100 ? -6.696 11.926 -2.361 1.00 95.75 100 ALA A C 1
ATOM 780 O O . ALA A 1 100 ? -6.691 12.384 -1.220 1.00 95.75 100 ALA A O 1
ATOM 781 N N . GLU A 1 101 ? -7.826 11.549 -2.967 1.00 96.94 101 GLU A N 1
ATOM 782 C CA . GLU A 1 101 ? -9.144 11.607 -2.324 1.00 96.94 101 GLU A CA 1
ATOM 783 C C . GLU A 1 101 ? -9.219 10.703 -1.087 1.00 96.94 101 GLU A C 1
ATOM 785 O O . GLU A 1 101 ? -9.766 11.099 -0.059 1.00 96.94 101 GLU A O 1
ATOM 790 N N . GLN A 1 102 ? -8.627 9.506 -1.144 1.00 96.19 102 GLN A N 1
ATOM 791 C CA . GLN A 1 102 ? -8.545 8.619 0.019 1.00 96.19 102 GLN A CA 1
ATOM 792 C C . GLN A 1 102 ? -7.698 9.233 1.136 1.00 96.19 102 GLN A C 1
ATOM 794 O O . GLN A 1 102 ? -8.116 9.215 2.291 1.00 96.19 102 GLN A O 1
ATOM 799 N N . VAL A 1 103 ? -6.545 9.823 0.815 1.00 96.50 103 VAL A N 1
ATOM 800 C CA . VAL A 1 103 ? -5.711 10.521 1.807 1.00 96.50 103 VAL A CA 1
ATOM 801 C C . VAL A 1 103 ? -6.467 11.696 2.429 1.00 96.50 103 VAL A C 1
ATOM 803 O O . VAL A 1 103 ? -6.486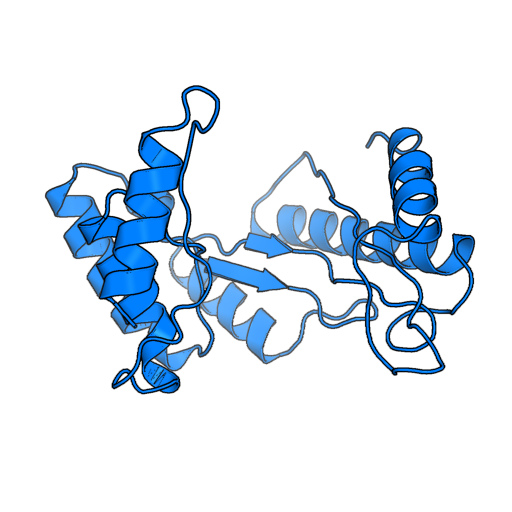 11.820 3.654 1.00 96.50 103 VAL A O 1
ATOM 806 N N . ALA A 1 104 ? -7.132 12.518 1.613 1.00 96.94 104 ALA A N 1
ATOM 807 C CA . ALA A 1 104 ? -7.921 13.654 2.084 1.00 96.94 104 ALA A CA 1
ATOM 808 C C . ALA A 1 104 ? -9.041 13.214 3.036 1.00 96.94 104 ALA A C 1
ATOM 810 O O . ALA A 1 104 ? -9.188 13.780 4.117 1.00 96.94 104 ALA A O 1
ATOM 811 N N . TRP A 1 105 ? -9.762 12.142 2.698 1.00 97.31 105 TRP A N 1
ATOM 812 C CA . TRP A 1 105 ? -10.842 11.615 3.532 1.00 97.31 105 TRP A CA 1
ATOM 813 C C . TRP A 1 105 ? -10.369 11.202 4.932 1.00 97.31 105 TRP A C 1
ATOM 815 O O . TRP A 1 105 ? -11.079 11.443 5.913 1.00 97.31 105 TRP A O 1
ATOM 825 N N . PHE A 1 106 ? -9.177 10.601 5.040 1.00 96.19 106 PHE A N 1
ATOM 826 C CA . PHE A 1 106 ? -8.566 10.270 6.333 1.00 96.19 106 PHE A CA 1
ATOM 827 C C . PHE A 1 106 ? -8.151 11.540 7.084 1.00 96.19 106 PHE A C 1
ATOM 829 O O . PHE A 1 106 ? -8.471 11.682 8.266 1.00 96.19 106 PHE A O 1
ATOM 836 N N . LEU A 1 107 ? -7.500 12.479 6.393 1.00 95.44 107 LEU A N 1
ATOM 837 C CA . LEU A 1 107 ? -6.995 13.718 6.982 1.00 95.44 107 LEU A CA 1
ATOM 838 C C . LEU A 1 107 ? -8.114 14.577 7.592 1.00 95.44 107 LEU A C 1
ATOM 840 O O . LEU A 1 107 ? -7.986 15.031 8.726 1.00 95.44 107 LEU A O 1
ATOM 844 N N . GLU A 1 108 ? -9.239 14.735 6.888 1.00 96.31 108 GLU A N 1
ATOM 8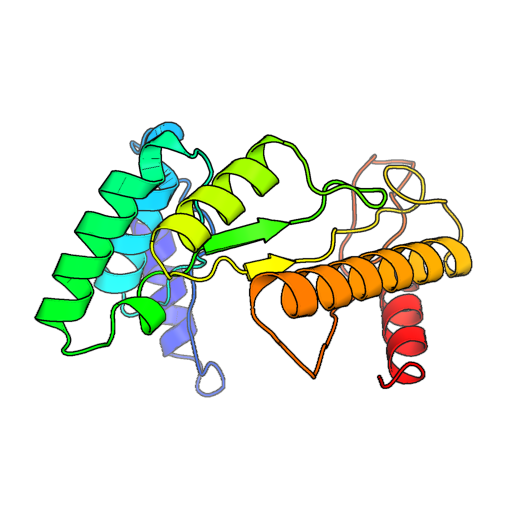45 C CA . GLU A 1 108 ? -10.435 15.457 7.360 1.00 96.31 108 GLU A CA 1
ATOM 846 C C . GLU A 1 108 ? -10.995 14.921 8.685 1.00 96.31 108 GLU A C 1
ATOM 848 O O . GLU A 1 108 ? -11.719 15.621 9.391 1.00 96.31 108 GLU A O 1
ATOM 853 N N . ARG A 1 109 ? -10.676 13.669 9.024 1.00 94.75 109 ARG A N 1
ATOM 854 C CA . ARG A 1 109 ? -11.152 12.966 10.223 1.00 94.75 109 ARG A CA 1
ATOM 855 C C . ARG A 1 109 ? -10.079 12.849 11.303 1.00 94.75 109 ARG A C 1
ATOM 857 O O . ARG A 1 109 ? -10.277 12.129 12.275 1.00 94.75 109 ARG A O 1
ATOM 864 N N . GLY A 1 110 ? -8.938 13.519 11.133 1.00 93.25 110 GLY A N 1
ATOM 865 C CA . GLY A 1 110 ? -7.800 13.396 12.045 1.00 93.25 110 GLY A CA 1
ATOM 866 C C . GLY A 1 110 ? -7.162 12.003 12.030 1.00 93.25 110 GLY A C 1
ATOM 867 O O . GLY A 1 110 ? -6.510 11.612 12.995 1.00 93.25 110 GLY A O 1
ATOM 868 N N . LEU A 1 111 ? -7.366 11.238 10.954 1.00 93.69 111 LEU A N 1
ATOM 869 C CA . LEU A 1 111 ? -6.797 9.909 10.760 1.00 93.69 111 LEU A CA 1
ATOM 870 C C . LEU A 1 111 ? -5.636 9.965 9.764 1.00 93.69 111 LEU A C 1
ATOM 872 O O . LEU A 1 111 ? -5.488 10.904 8.983 1.00 93.69 111 LEU A O 1
ATOM 876 N N . ARG A 1 112 ? -4.815 8.912 9.765 1.00 92.75 112 ARG A N 1
ATOM 877 C CA . ARG A 1 112 ? -3.647 8.794 8.890 1.00 92.75 112 ARG A CA 1
ATOM 878 C C . ARG A 1 112 ? -3.819 7.668 7.877 1.00 92.75 112 ARG A C 1
ATOM 880 O O . ARG A 1 112 ? -4.000 6.513 8.258 1.00 92.75 112 ARG A O 1
ATOM 887 N N . ALA A 1 113 ? -3.658 7.996 6.598 1.00 93.88 113 ALA A N 1
ATOM 888 C CA . ALA A 1 113 ? -3.424 7.015 5.544 1.00 93.88 113 ALA A CA 1
ATOM 889 C C . ALA A 1 113 ? -1.913 6.873 5.289 1.00 93.88 113 ALA A C 1
ATOM 891 O O . ALA A 1 113 ? -1.182 7.864 5.226 1.00 93.88 113 ALA A O 1
ATOM 892 N N . SER A 1 114 ? -1.436 5.638 5.141 1.00 92.12 114 SER A N 1
ATOM 893 C CA . SER A 1 114 ? -0.079 5.348 4.683 1.00 92.12 114 SER A CA 1
ATOM 894 C C . SER A 1 114 ? 0.030 5.636 3.188 1.00 92.12 114 SER A C 1
ATOM 896 O O . SER A 1 114 ? -0.838 5.232 2.417 1.00 92.12 114 SER A O 1
ATOM 898 N N . ILE A 1 115 ? 1.100 6.319 2.783 1.00 93.38 115 ILE A N 1
ATOM 899 C CA . ILE A 1 115 ? 1.431 6.565 1.379 1.00 93.38 115 ILE A CA 1
ATOM 900 C C . ILE A 1 115 ? 2.704 5.777 1.080 1.00 93.38 115 ILE A C 1
ATOM 902 O O . ILE A 1 115 ? 3.753 6.051 1.661 1.00 93.38 115 ILE A O 1
ATOM 906 N N . GLY A 1 116 ? 2.602 4.774 0.215 1.00 90.44 116 GLY A N 1
ATOM 907 C CA . GLY A 1 116 ? 3.718 3.951 -0.233 1.00 90.44 116 GLY A CA 1
ATOM 908 C C . GLY A 1 116 ? 4.291 4.419 -1.569 1.00 90.44 116 GLY A C 1
ATOM 909 O O . GLY A 1 116 ? 3.588 4.997 -2.399 1.00 90.44 116 GLY A O 1
ATOM 910 N N . GLY A 1 117 ? 5.573 4.129 -1.795 1.00 89.38 117 GLY A N 1
ATOM 911 C CA . GLY A 1 117 ? 6.184 4.263 -3.120 1.00 89.38 117 GLY A CA 1
ATOM 912 C C . GLY A 1 117 ? 5.594 3.261 -4.113 1.00 89.38 117 GLY A C 1
ATOM 913 O O . GLY A 1 117 ? 4.917 2.306 -3.721 1.00 89.38 117 GLY A O 1
ATOM 914 N N . SER A 1 118 ? 5.851 3.468 -5.402 1.00 87.81 118 SER A N 1
ATOM 915 C CA . SER A 1 118 ? 5.380 2.533 -6.415 1.00 87.81 118 SER A CA 1
ATOM 916 C C . SER A 1 118 ? 6.261 1.278 -6.502 1.00 87.81 118 SER A C 1
ATOM 918 O O . SER A 1 118 ? 7.323 1.163 -5.884 1.00 87.81 118 SER A O 1
ATOM 920 N N . MET A 1 119 ? 5.829 0.322 -7.326 1.00 88.19 119 MET A N 1
ATOM 921 C CA . MET A 1 119 ? 6.651 -0.805 -7.761 1.00 88.19 119 MET A CA 1
ATOM 922 C C . MET A 1 119 ? 7.225 -0.531 -9.155 1.00 88.19 119 MET A C 1
ATOM 924 O O . MET A 1 119 ? 6.716 -1.031 -10.163 1.00 88.19 119 MET A O 1
ATOM 928 N N . ALA A 1 120 ? 8.292 0.270 -9.206 1.00 90.12 120 ALA A N 1
ATOM 929 C CA . ALA A 1 120 ? 8.994 0.601 -10.443 1.00 90.12 120 ALA A CA 1
ATOM 930 C C . ALA A 1 120 ? 9.342 -0.665 -11.249 1.00 90.12 120 ALA A C 1
ATOM 932 O O . ALA A 1 120 ? 9.965 -1.601 -10.737 1.00 90.12 120 ALA A O 1
ATOM 933 N N . THR A 1 121 ? 8.915 -0.694 -12.513 1.00 93.88 121 THR A N 1
ATOM 934 C CA . THR A 1 121 ? 9.119 -1.836 -13.412 1.00 93.88 121 THR A CA 1
ATOM 935 C C . THR A 1 121 ? 9.826 -1.382 -14.677 1.00 93.88 121 THR A C 1
ATOM 937 O O . THR A 1 121 ? 9.236 -0.691 -15.511 1.00 93.88 121 THR A O 1
ATOM 940 N N . GLY A 1 122 ? 11.099 -1.749 -14.813 1.00 94.12 122 GLY A N 1
ATOM 941 C CA . GLY A 1 122 ? 11.947 -1.317 -15.921 1.00 94.12 122 GLY A CA 1
ATOM 942 C C . GLY A 1 122 ? 11.428 -1.815 -17.262 1.00 94.12 122 GLY A C 1
ATOM 943 O O . GLY A 1 122 ? 11.174 -3.005 -17.422 1.00 94.12 122 GLY A O 1
ATOM 944 N N . GLY A 1 123 ? 11.269 -0.907 -18.222 1.00 93.38 123 GLY A N 1
ATOM 945 C CA . GLY A 1 123 ? 10.683 -1.206 -19.531 1.00 93.38 123 GLY A CA 1
ATOM 946 C C . GLY A 1 123 ? 9.149 -1.189 -19.559 1.00 93.38 123 GLY A C 1
ATOM 947 O O . GLY A 1 123 ? 8.576 -1.454 -20.610 1.00 93.38 123 GLY A O 1
ATOM 948 N N . ALA A 1 124 ? 8.487 -0.863 -18.443 1.00 93.75 124 ALA A N 1
ATOM 949 C CA . ALA A 1 124 ? 7.036 -0.675 -18.376 1.00 93.75 124 ALA A CA 1
ATOM 950 C C . ALA A 1 124 ? 6.670 0.666 -17.723 1.00 93.75 124 ALA A C 1
ATOM 952 O O . ALA A 1 124 ? 6.254 1.599 -18.400 1.00 93.75 124 ALA A O 1
ATOM 953 N N . THR A 1 125 ? 6.855 0.771 -16.406 1.00 93.75 125 THR A N 1
ATOM 954 C CA . THR A 1 125 ? 6.511 1.962 -15.607 1.00 93.75 125 THR A CA 1
ATOM 955 C C . THR A 1 125 ? 7.737 2.753 -15.154 1.00 93.75 125 THR A C 1
ATOM 957 O O . THR A 1 125 ? 7.610 3.818 -14.557 1.00 93.75 125 THR A O 1
ATOM 960 N N . ALA A 1 126 ? 8.929 2.237 -15.447 1.00 94.44 126 ALA A N 1
ATOM 961 C CA . ALA A 1 126 ? 10.217 2.859 -15.198 1.00 94.44 126 ALA A CA 1
ATOM 962 C C . ALA A 1 126 ? 11.152 2.633 -16.400 1.00 94.44 126 ALA A C 1
ATOM 964 O O . ALA A 1 126 ? 10.924 1.712 -17.195 1.00 94.44 126 ALA A O 1
ATOM 965 N N . PRO A 1 127 ? 12.231 3.419 -16.547 1.00 94.50 127 PRO A N 1
ATOM 966 C CA . PRO A 1 127 ? 13.239 3.161 -17.571 1.00 94.50 127 PRO A CA 1
ATOM 967 C C . PRO A 1 127 ? 13.888 1.779 -17.398 1.00 94.50 127 PRO A C 1
ATOM 969 O O . PRO A 1 127 ? 13.974 1.259 -16.292 1.00 94.50 127 PRO A O 1
ATOM 972 N N . VAL A 1 128 ? 14.356 1.171 -18.489 1.00 93.25 128 VAL A N 1
ATOM 973 C CA . VAL A 1 128 ? 14.835 -0.227 -18.489 1.00 93.25 128 VAL A CA 1
ATOM 974 C C . VAL A 1 128 ? 16.172 -0.438 -17.760 1.00 93.25 128 VAL A C 1
ATOM 976 O O . VAL A 1 128 ? 16.509 -1.562 -17.393 1.00 93.25 128 VAL A O 1
ATOM 979 N N . THR A 1 129 ? 16.955 0.622 -17.535 1.00 93.12 129 THR A N 1
ATOM 980 C CA . THR A 1 129 ? 18.275 0.508 -16.898 1.00 93.12 129 THR A CA 1
ATOM 981 C C . THR A 1 129 ? 18.163 0.493 -15.374 1.00 93.12 129 THR A C 1
ATOM 983 O O . THR A 1 129 ? 17.360 1.220 -14.792 1.00 93.12 129 THR A O 1
ATOM 986 N N . ILE A 1 130 ? 19.009 -0.303 -14.708 1.00 91.69 130 ILE A N 1
ATOM 987 C CA . ILE A 1 130 ? 19.009 -0.422 -13.237 1.00 91.69 130 ILE A CA 1
ATOM 988 C C . ILE A 1 130 ? 19.208 0.939 -12.572 1.00 91.69 130 ILE A C 1
ATOM 990 O O . ILE A 1 130 ? 18.427 1.302 -11.699 1.00 91.69 130 ILE A O 1
ATOM 994 N N . ALA A 1 131 ? 20.199 1.713 -13.023 1.00 92.12 131 ALA A N 1
ATOM 995 C CA . ALA A 1 131 ? 20.471 3.038 -12.472 1.00 92.12 131 ALA A CA 1
ATOM 996 C C . ALA A 1 131 ? 19.232 3.942 -12.531 1.00 92.12 131 ALA A C 1
ATOM 998 O O . ALA A 1 131 ? 18.847 4.515 -11.519 1.00 92.12 131 ALA A O 1
ATOM 999 N N . ALA A 1 132 ? 18.548 4.004 -13.676 1.00 93.00 132 ALA A N 1
ATOM 1000 C CA . ALA A 1 132 ? 17.370 4.850 -13.822 1.00 93.00 132 ALA A CA 1
ATOM 1001 C C . ALA A 1 132 ? 16.150 4.328 -13.037 1.00 93.00 132 ALA A C 1
ATOM 1003 O O . ALA A 1 132 ? 15.394 5.135 -12.497 1.00 93.00 132 ALA A O 1
ATOM 1004 N N . MET A 1 133 ? 15.971 3.006 -12.910 1.00 92.75 133 MET A N 1
ATOM 1005 C CA . MET A 1 133 ? 14.950 2.437 -12.019 1.00 92.75 133 MET A CA 1
ATOM 1006 C C . MET A 1 133 ? 15.195 2.816 -10.554 1.00 92.75 133 MET A C 1
ATOM 1008 O O . MET A 1 133 ? 14.260 3.198 -9.847 1.00 92.75 133 MET A O 1
ATOM 1012 N N . VAL A 1 134 ? 16.449 2.724 -10.100 1.00 91.94 134 VAL A N 1
ATOM 1013 C CA . VAL A 1 134 ? 16.852 3.107 -8.741 1.00 91.94 134 VAL A CA 1
ATOM 1014 C C . VAL A 1 134 ? 16.634 4.604 -8.534 1.00 91.94 134 VAL A C 1
ATOM 1016 O O . VAL A 1 134 ? 15.991 4.985 -7.560 1.00 91.94 134 VAL A O 1
ATOM 1019 N N . THR A 1 135 ? 17.075 5.448 -9.471 1.00 92.94 135 THR A N 1
ATOM 1020 C CA . THR A 1 135 ? 16.854 6.901 -9.417 1.00 92.94 135 THR A CA 1
ATOM 1021 C C . THR A 1 135 ? 15.372 7.242 -9.290 1.00 92.94 135 THR A C 1
ATOM 1023 O O . THR A 1 135 ? 15.006 8.024 -8.415 1.00 92.94 135 THR A O 1
ATOM 1026 N N . LEU A 1 136 ? 14.509 6.634 -10.111 1.00 93.69 136 LEU A N 1
ATOM 1027 C CA . LEU A 1 136 ? 13.066 6.864 -10.037 1.00 93.69 136 LEU A CA 1
ATOM 1028 C C . LEU A 1 136 ? 12.488 6.419 -8.687 1.00 93.69 136 LEU A C 1
ATOM 1030 O O . LEU A 1 136 ? 11.717 7.156 -8.081 1.00 93.69 136 LEU A O 1
ATOM 1034 N N . THR A 1 137 ? 12.891 5.246 -8.193 1.00 92.19 137 THR A N 1
ATOM 1035 C CA . THR A 1 137 ? 12.415 4.723 -6.902 1.00 92.19 137 THR A CA 1
ATOM 1036 C C . THR A 1 137 ? 12.819 5.640 -5.743 1.00 92.19 137 THR A C 1
ATOM 1038 O O . THR A 1 137 ? 12.012 5.900 -4.854 1.00 92.19 137 THR A O 1
ATOM 1041 N N . ILE A 1 138 ? 14.045 6.175 -5.759 1.00 92.12 138 ILE A N 1
ATOM 1042 C CA . ILE A 1 138 ? 14.518 7.146 -4.761 1.00 92.12 138 ILE A CA 1
ATOM 1043 C C . ILE A 1 138 ? 13.722 8.451 -4.860 1.00 92.12 138 ILE A C 1
ATOM 1045 O O . ILE A 1 138 ? 13.303 8.987 -3.837 1.00 92.12 138 ILE A O 1
ATOM 1049 N N . ALA A 1 139 ? 13.474 8.951 -6.072 1.00 93.31 139 ALA A N 1
ATOM 1050 C CA . ALA A 1 139 ? 12.689 10.166 -6.278 1.00 93.31 139 ALA A CA 1
ATOM 1051 C C . ALA A 1 139 ? 11.245 10.017 -5.762 1.00 93.31 139 ALA A C 1
ATOM 1053 O O . ALA A 1 139 ? 10.730 10.908 -5.089 1.00 93.31 139 ALA A O 1
ATOM 1054 N N . GLU A 1 140 ? 10.607 8.871 -6.005 1.00 93.56 140 GLU A N 1
ATOM 1055 C CA . GLU A 1 140 ? 9.283 8.561 -5.456 1.00 93.56 140 GLU A CA 1
ATOM 1056 C C . GLU A 1 140 ? 9.297 8.456 -3.936 1.00 93.56 140 GLU A C 1
ATOM 1058 O O . GLU A 1 140 ? 8.381 8.927 -3.264 1.00 93.56 140 GLU A O 1
ATOM 1063 N N . ALA A 1 141 ? 10.352 7.881 -3.374 1.00 92.25 141 ALA A N 1
ATOM 1064 C CA . ALA A 1 141 ? 10.489 7.772 -1.939 1.00 92.25 141 ALA A CA 1
ATOM 1065 C C . ALA A 1 141 ? 10.708 9.139 -1.260 1.00 92.25 141 ALA A C 1
ATOM 1067 O O . ALA A 1 141 ? 10.124 9.399 -0.207 1.00 92.25 141 ALA A O 1
ATOM 1068 N N . LEU A 1 142 ? 11.461 10.044 -1.895 1.00 92.44 142 LEU A N 1
ATOM 1069 C CA . LEU A 1 142 ? 11.583 11.442 -1.470 1.00 92.44 142 LEU A CA 1
ATOM 1070 C C . LEU A 1 142 ? 10.235 12.164 -1.530 1.00 92.44 142 LEU A C 1
ATOM 1072 O O . LEU A 1 142 ? 9.874 12.848 -0.574 1.00 92.44 142 LEU A O 1
ATOM 1076 N N . LEU A 1 143 ? 9.464 11.972 -2.605 1.00 93.94 143 LEU A N 1
ATOM 1077 C CA . LEU A 1 143 ? 8.109 12.513 -2.718 1.00 93.94 143 LEU A CA 1
ATOM 1078 C C . LEU A 1 143 ? 7.219 12.020 -1.568 1.00 93.94 143 LEU A C 1
ATOM 1080 O O . LEU A 1 143 ? 6.558 12.827 -0.919 1.00 93.94 143 LEU A O 1
ATOM 1084 N N . VAL A 1 144 ? 7.242 10.720 -1.260 1.00 94.00 144 VAL A N 1
ATOM 1085 C CA . VAL A 1 144 ? 6.520 10.156 -0.106 1.00 94.00 144 VAL A CA 1
ATOM 1086 C C . VAL A 1 144 ? 6.980 10.790 1.210 1.00 94.00 144 VAL A C 1
ATOM 1088 O O . VAL A 1 144 ? 6.143 11.121 2.053 1.00 94.00 144 VAL A O 1
ATOM 1091 N N . GLY A 1 145 ? 8.285 10.993 1.401 1.00 93.88 145 GLY A N 1
ATOM 1092 C CA . GLY A 1 145 ? 8.826 11.676 2.579 1.00 93.88 145 GLY A CA 1
ATOM 1093 C C . GLY A 1 145 ? 8.315 13.115 2.704 1.00 93.88 145 GLY A C 1
ATOM 1094 O O . GLY A 1 145 ? 7.835 13.514 3.765 1.00 93.88 145 GLY A O 1
ATOM 1095 N N . MET A 1 146 ? 8.337 13.875 1.606 1.00 94.31 146 MET A N 1
ATOM 1096 C CA . MET A 1 146 ? 7.819 15.246 1.555 1.00 94.31 146 MET A CA 1
ATOM 1097 C C . MET A 1 146 ? 6.315 15.306 1.843 1.00 94.31 146 MET A C 1
ATOM 1099 O O . MET A 1 146 ? 5.883 16.166 2.607 1.00 94.31 146 MET A O 1
ATOM 1103 N N . LEU A 1 147 ? 5.527 14.382 1.282 1.00 94.94 147 LEU A N 1
ATOM 1104 C CA . LEU A 1 147 ? 4.087 14.291 1.536 1.00 94.94 147 LEU A CA 1
ATOM 1105 C C . LEU A 1 147 ? 3.796 13.975 3.004 1.00 94.94 147 LEU A C 1
ATOM 1107 O O . LEU A 1 147 ? 2.995 14.666 3.624 1.00 94.94 147 LEU A O 1
ATOM 1111 N N . ASN A 1 148 ? 4.468 12.979 3.590 1.00 94.56 148 ASN A N 1
ATOM 1112 C CA . ASN A 1 148 ? 4.272 12.646 5.003 1.00 94.56 148 ASN A CA 1
ATOM 1113 C C . ASN A 1 148 ? 4.665 13.808 5.924 1.00 94.56 148 ASN A C 1
ATOM 1115 O O . ASN A 1 148 ? 3.959 14.090 6.890 1.00 94.56 148 ASN A O 1
ATOM 1119 N N . ARG A 1 149 ? 5.744 14.530 5.605 1.00 95.31 149 ARG A N 1
ATOM 1120 C CA . ARG A 1 149 ? 6.124 15.734 6.347 1.00 95.31 149 ARG A CA 1
ATOM 1121 C C . ARG A 1 149 ? 5.078 16.840 6.225 1.00 95.31 149 ARG A C 1
ATOM 1123 O O . ARG A 1 149 ? 4.729 17.450 7.229 1.00 95.31 149 ARG A O 1
ATOM 1130 N N . ALA A 1 150 ? 4.580 17.099 5.019 1.00 95.75 150 ALA A N 1
ATOM 1131 C CA . ALA A 1 150 ? 3.603 18.156 4.774 1.00 95.75 150 ALA A CA 1
ATOM 1132 C C . ALA A 1 150 ? 2.236 17.861 5.411 1.00 95.75 150 ALA A C 1
ATOM 1134 O O . ALA A 1 150 ? 1.599 18.772 5.929 1.00 95.75 150 ALA A O 1
ATOM 1135 N N . LEU A 1 151 ? 1.792 16.601 5.378 1.00 95.06 151 LEU A N 1
ATOM 1136 C CA . LEU A 1 151 ? 0.465 16.195 5.848 1.00 95.06 151 LEU A CA 1
ATOM 1137 C C . LEU A 1 151 ? 0.436 15.841 7.338 1.00 95.06 151 LEU A C 1
ATOM 1139 O O . LEU A 1 151 ? -0.565 16.093 8.003 1.00 95.06 151 LEU A O 1
ATOM 1143 N N . TYR A 1 152 ? 1.513 15.248 7.860 1.00 94.06 152 TYR A N 1
ATOM 1144 C CA . TYR A 1 152 ? 1.544 14.667 9.208 1.00 94.06 152 TYR A CA 1
ATOM 1145 C C . TYR A 1 152 ? 2.676 15.205 10.095 1.00 94.06 152 TYR A C 1
ATOM 1147 O O . TYR A 1 152 ? 2.733 14.863 11.273 1.00 94.06 152 TYR A O 1
ATOM 1155 N N . GLY A 1 153 ? 3.572 16.045 9.567 1.00 94.19 153 GLY A N 1
ATOM 1156 C CA . GLY A 1 153 ? 4.686 16.614 10.334 1.00 94.19 153 GLY A CA 1
ATOM 1157 C C . GLY A 1 153 ? 5.851 15.650 10.580 1.00 94.19 153 GLY A C 1
ATOM 1158 O O . GLY A 1 153 ? 6.704 15.933 11.419 1.00 94.19 153 GLY A O 1
ATOM 1159 N N . ASP A 1 154 ? 5.908 14.521 9.866 1.00 93.44 154 ASP A N 1
ATOM 1160 C CA . ASP A 1 154 ? 6.981 13.537 10.020 1.00 93.44 154 ASP A CA 1
ATOM 1161 C C . ASP A 1 154 ? 8.366 14.148 9.731 1.00 93.44 154 ASP A C 1
ATOM 1163 O O . ASP A 1 154 ? 8.579 14.840 8.732 1.00 93.44 154 ASP A O 1
ATOM 1167 N N . MET A 1 155 ? 9.332 13.847 10.603 1.00 88.81 155 MET A N 1
ATOM 1168 C CA . MET A 1 155 ? 10.716 14.335 10.501 1.00 88.81 155 MET A CA 1
ATOM 1169 C C . MET A 1 155 ? 11.706 13.267 10.036 1.00 88.81 155 MET A C 1
ATOM 1171 O O . MET A 1 155 ? 12.843 13.589 9.698 1.00 88.81 155 MET A O 1
ATOM 1175 N N . SER A 1 156 ? 11.279 12.008 10.007 1.00 85.00 156 SER A N 1
ATOM 1176 C CA . SER A 1 156 ? 12.045 10.886 9.482 1.00 85.00 156 SER A CA 1
ATOM 1177 C C . SER A 1 156 ? 11.297 10.256 8.318 1.00 85.00 156 SER A C 1
ATOM 1179 O O . SER A 1 156 ? 10.071 10.308 8.230 1.00 85.00 156 SER A O 1
ATOM 1181 N N . TRP A 1 157 ? 12.047 9.649 7.408 1.00 83.12 157 TRP A N 1
ATOM 1182 C CA . TRP A 1 157 ? 11.474 8.869 6.328 1.00 83.12 157 TRP A CA 1
ATOM 1183 C C . TRP A 1 157 ? 12.325 7.629 6.096 1.00 83.12 157 TRP A C 1
ATOM 1185 O O . TRP A 1 157 ? 13.519 7.591 6.381 1.00 83.12 157 TRP A O 1
ATOM 1195 N N . SER A 1 158 ? 11.678 6.579 5.616 1.00 81.69 158 SER A N 1
ATOM 1196 C CA . SER A 1 158 ? 12.338 5.346 5.216 1.00 81.69 158 SER A CA 1
ATOM 1197 C C . SER A 1 158 ? 11.690 4.859 3.938 1.00 81.69 158 SER A C 1
ATOM 1199 O O . SER A 1 158 ? 10.543 5.207 3.644 1.00 81.69 158 SER A O 1
ATOM 1201 N N . PHE A 1 159 ? 12.418 4.055 3.171 1.00 83.19 159 PHE A N 1
ATOM 1202 C CA . PHE A 1 159 ? 11.864 3.499 1.953 1.00 83.19 159 PHE A CA 1
ATOM 1203 C C . PHE A 1 159 ? 12.319 2.069 1.682 1.00 83.19 159 PHE A C 1
ATOM 1205 O O . PHE A 1 159 ? 13.430 1.625 2.013 1.00 83.19 159 PHE A O 1
ATOM 1212 N N . GLY A 1 160 ? 11.389 1.329 1.087 1.00 79.81 160 GLY A N 1
ATOM 1213 C CA . GLY A 1 160 ? 11.633 0.038 0.471 1.00 79.81 160 GLY A CA 1
ATOM 1214 C C . GLY A 1 160 ? 11.912 0.217 -1.015 1.00 79.81 160 GLY A C 1
ATOM 1215 O O . GLY A 1 160 ? 11.495 1.201 -1.620 1.00 79.81 160 GLY A O 1
ATOM 1216 N N . MET A 1 161 ? 12.600 -0.753 -1.603 1.00 84.12 161 MET A N 1
ATOM 1217 C CA . MET A 1 161 ? 12.743 -0.842 -3.047 1.00 84.12 161 MET A CA 1
ATOM 1218 C C . MET A 1 161 ? 12.348 -2.244 -3.498 1.00 84.12 161 MET A C 1
ATOM 1220 O O . MET A 1 161 ? 12.648 -3.249 -2.860 1.00 84.12 161 MET A O 1
ATOM 1224 N N . SER A 1 162 ? 11.622 -2.297 -4.605 1.00 84.06 162 SER A N 1
ATOM 1225 C CA . SER A 1 162 ? 11.314 -3.526 -5.328 1.00 84.06 162 SER A CA 1
ATOM 1226 C C . SER A 1 162 ? 11.422 -3.222 -6.823 1.00 84.06 162 SER A C 1
ATOM 1228 O O . SER A 1 162 ? 10.531 -3.516 -7.602 1.00 84.06 162 SER A O 1
ATOM 1230 N N . ALA A 1 163 ? 12.484 -2.537 -7.239 1.00 88.88 163 ALA A N 1
ATOM 1231 C CA . ALA A 1 163 ? 12.694 -2.240 -8.649 1.00 88.88 163 ALA A CA 1
ATOM 1232 C C . ALA A 1 163 ? 13.135 -3.513 -9.380 1.00 88.88 163 ALA A C 1
ATOM 1234 O O . ALA A 1 163 ? 14.061 -4.186 -8.934 1.00 88.88 163 ALA A O 1
ATOM 1235 N N . THR A 1 164 ? 12.479 -3.853 -10.486 1.00 92.00 164 THR A N 1
ATOM 1236 C CA . THR A 1 164 ? 12.904 -4.972 -11.337 1.00 92.00 164 THR A CA 1
ATOM 1237 C C . THR A 1 164 ? 12.538 -4.714 -12.789 1.00 92.00 164 THR A C 1
ATOM 1239 O O . THR A 1 164 ? 11.554 -4.033 -13.080 1.00 92.00 164 THR A O 1
ATOM 1242 N N . ALA A 1 165 ? 13.335 -5.241 -13.709 1.00 92.81 165 ALA A N 1
ATOM 1243 C CA . ALA A 1 165 ? 13.039 -5.187 -15.127 1.00 92.81 165 ALA A CA 1
ATOM 1244 C C . ALA A 1 165 ? 11.882 -6.133 -15.483 1.00 92.81 165 ALA A C 1
ATOM 1246 O O . ALA A 1 165 ? 11.798 -7.266 -15.001 1.00 92.81 165 ALA A O 1
ATOM 1247 N N . LEU A 1 166 ? 11.009 -5.667 -16.374 1.00 94.88 166 LEU A N 1
ATOM 1248 C CA . LEU A 1 166 ? 10.026 -6.503 -17.049 1.00 94.88 166 LEU A CA 1
ATOM 1249 C C . LEU A 1 166 ? 10.750 -7.593 -17.853 1.00 94.88 166 LEU A C 1
ATOM 1251 O O . LEU A 1 166 ? 11.733 -7.303 -18.535 1.00 94.88 166 LEU A O 1
ATOM 1255 N N . ASP A 1 167 ? 10.261 -8.833 -17.816 1.00 93.12 167 ASP A N 1
ATOM 1256 C CA . ASP A 1 167 ? 10.706 -9.853 -18.768 1.00 93.12 167 ASP A CA 1
ATOM 1257 C C . ASP A 1 167 ? 10.058 -9.570 -20.136 1.00 93.12 167 ASP A C 1
ATOM 1259 O O . ASP A 1 167 ? 8.849 -9.770 -20.274 1.00 93.12 167 ASP A O 1
ATOM 1263 N N . PRO A 1 168 ? 10.817 -9.147 -21.167 1.00 92.62 168 PRO A N 1
ATOM 1264 C CA . PRO A 1 168 ? 10.240 -8.779 -22.460 1.00 92.62 168 PRO A CA 1
ATOM 1265 C C . PRO A 1 168 ? 9.613 -9.967 -23.200 1.00 92.62 168 PRO A C 1
ATOM 1267 O O . PRO A 1 168 ? 8.811 -9.767 -24.106 1.00 92.62 168 PRO A O 1
ATOM 1270 N N . ARG A 1 169 ? 9.955 -11.212 -22.836 1.00 94.81 169 ARG A N 1
ATOM 1271 C CA . ARG A 1 169 ? 9.386 -12.408 -23.471 1.00 94.81 169 ARG A CA 1
ATOM 1272 C C . ARG A 1 169 ? 7.985 -12.722 -22.957 1.00 94.81 169 ARG A C 1
ATOM 1274 O O . ARG A 1 169 ? 7.147 -13.201 -23.713 1.00 94.81 169 ARG A O 1
ATOM 1281 N N . THR A 1 170 ? 7.756 -12.530 -21.662 1.00 94.50 170 THR A N 1
ATOM 1282 C CA . THR A 1 170 ? 6.502 -12.920 -20.994 1.00 94.50 170 THR A CA 1
ATOM 1283 C C . THR A 1 170 ? 5.646 -11.729 -20.596 1.00 94.50 170 THR A C 1
ATOM 1285 O O . THR A 1 170 ? 4.504 -11.920 -20.188 1.00 94.50 170 THR A O 1
ATOM 1288 N N . MET A 1 171 ? 6.192 -10.513 -20.688 1.00 93.44 171 MET A N 1
ATOM 1289 C CA . MET A 1 171 ? 5.596 -9.282 -20.164 1.00 93.44 171 MET A CA 1
ATOM 1290 C C . MET A 1 171 ? 5.235 -9.390 -18.675 1.00 93.44 171 MET A C 1
ATOM 1292 O O . MET A 1 171 ? 4.382 -8.665 -18.168 1.00 93.44 171 MET A O 1
ATOM 1296 N N . HIS A 1 172 ? 5.888 -10.308 -17.960 1.00 93.06 172 HIS A N 1
ATOM 1297 C CA . HIS A 1 172 ? 5.730 -10.488 -16.530 1.00 93.06 172 HIS A CA 1
ATOM 1298 C C . HIS A 1 172 ? 6.745 -9.621 -15.782 1.00 93.06 172 HIS A C 1
ATOM 1300 O O . HIS A 1 172 ? 7.853 -9.380 -16.265 1.00 93.06 172 HIS A O 1
ATOM 1306 N N . ARG A 1 173 ? 6.376 -9.189 -14.572 1.00 90.62 173 ARG A N 1
ATOM 1307 C CA . ARG A 1 173 ? 7.275 -8.560 -13.601 1.00 90.62 173 ARG A CA 1
ATOM 1308 C C . ARG A 1 173 ? 7.762 -9.617 -12.599 1.00 90.62 173 ARG A C 1
ATOM 1310 O O . ARG A 1 173 ? 7.092 -9.845 -11.590 1.00 90.62 173 ARG A O 1
ATOM 1317 N N . PRO A 1 174 ? 8.896 -10.276 -12.861 1.00 89.00 174 PRO A N 1
ATOM 1318 C CA . PRO A 1 174 ? 9.403 -11.335 -12.000 1.00 89.00 174 PRO A CA 1
ATOM 1319 C C . PRO A 1 174 ? 9.963 -10.797 -10.683 1.00 89.00 174 PRO A C 1
ATOM 1321 O O . PRO A 1 174 ? 10.751 -9.857 -10.650 1.00 89.00 174 PRO A O 1
ATOM 1324 N N . TYR A 1 175 ? 9.621 -11.470 -9.591 1.00 85.06 175 TYR A N 1
ATOM 1325 C CA . TYR A 1 175 ? 10.297 -11.293 -8.310 1.00 85.06 175 TYR A CA 1
ATOM 1326 C C . TYR A 1 175 ? 11.544 -12.184 -8.242 1.00 85.06 175 TYR A C 1
ATOM 1328 O O . TYR A 1 175 ? 11.528 -13.319 -8.711 1.00 85.06 175 TYR A O 1
ATOM 1336 N N . GLY A 1 176 ? 12.623 -11.683 -7.633 1.00 85.62 176 GLY A N 1
ATOM 1337 C CA . GLY A 1 176 ? 13.835 -12.474 -7.366 1.00 85.62 176 GLY A CA 1
ATOM 1338 C C . GLY A 1 176 ? 14.914 -12.436 -8.452 1.00 85.62 176 GLY A C 1
ATOM 1339 O O . GLY A 1 176 ? 15.895 -13.169 -8.350 1.00 85.62 176 GLY A O 1
ATOM 1340 N N . ARG A 1 177 ? 14.781 -11.589 -9.480 1.00 86.31 177 ARG A N 1
ATOM 1341 C CA . ARG A 1 177 ? 15.849 -11.423 -10.474 1.00 86.31 177 ARG A CA 1
ATOM 1342 C C . ARG A 1 177 ? 17.101 -10.746 -9.887 1.00 86.31 177 ARG A C 1
ATOM 1344 O O . ARG A 1 177 ? 16.971 -9.935 -8.965 1.00 86.31 177 ARG A O 1
ATOM 1351 N N . PRO A 1 178 ? 18.298 -10.976 -10.468 1.00 89.31 178 PRO A N 1
ATOM 1352 C CA . PRO A 1 178 ? 19.530 -10.309 -10.044 1.00 89.31 178 PRO A CA 1
ATOM 1353 C C . PRO A 1 178 ? 19.447 -8.777 -10.043 1.00 89.31 178 PRO A C 1
ATOM 1355 O O . PRO A 1 178 ? 19.983 -8.145 -9.139 1.00 89.31 178 PRO A O 1
ATOM 1358 N N . ASP A 1 179 ? 18.736 -8.166 -10.995 1.00 85.81 179 ASP A N 1
ATOM 1359 C CA . ASP A 1 179 ? 18.534 -6.712 -11.041 1.00 85.81 179 ASP A CA 1
ATOM 1360 C C . ASP A 1 179 ? 17.800 -6.174 -9.806 1.00 85.81 179 ASP A C 1
ATOM 1362 O O . ASP A 1 179 ? 18.164 -5.113 -9.305 1.00 85.81 179 ASP A O 1
ATOM 1366 N N . MET A 1 180 ? 16.845 -6.928 -9.251 1.00 89.31 180 MET A N 1
ATOM 1367 C CA . MET A 1 180 ? 16.162 -6.547 -8.013 1.00 89.31 180 MET A CA 1
ATOM 1368 C C . MET A 1 180 ? 17.100 -6.611 -6.803 1.00 89.31 180 MET A C 1
ATOM 1370 O O . MET A 1 180 ? 17.022 -5.770 -5.907 1.00 89.31 180 MET A O 1
ATOM 1374 N N . VAL A 1 181 ? 18.004 -7.595 -6.771 1.00 87.44 181 VAL A N 1
ATOM 1375 C CA . VAL A 1 181 ? 19.027 -7.706 -5.720 1.00 87.44 181 VAL A CA 1
ATOM 1376 C C . VAL A 1 181 ? 20.007 -6.538 -5.814 1.00 87.44 181 VAL A C 1
ATOM 1378 O O . VAL A 1 181 ? 20.251 -5.875 -4.811 1.00 87.44 181 VAL A O 1
ATOM 1381 N N . LEU A 1 182 ? 20.509 -6.235 -7.013 1.00 88.50 182 LEU A N 1
ATOM 1382 C CA . LEU A 1 182 ? 21.422 -5.113 -7.249 1.00 88.50 182 LEU A CA 1
ATOM 1383 C C . LEU A 1 182 ? 20.781 -3.770 -6.900 1.00 88.50 182 LEU A C 1
ATOM 1385 O O . LEU A 1 182 ? 21.401 -2.973 -6.201 1.00 88.50 182 LEU A O 1
ATOM 1389 N N . ALA A 1 183 ? 19.532 -3.546 -7.315 1.00 86.75 183 ALA A N 1
ATOM 1390 C CA . ALA A 1 183 ? 18.784 -2.361 -6.922 1.00 86.75 183 ALA A CA 1
ATOM 1391 C C . ALA A 1 183 ? 18.726 -2.258 -5.389 1.00 86.75 183 ALA A C 1
ATOM 1393 O O . ALA A 1 183 ? 19.158 -1.260 -4.816 1.00 86.75 183 ALA A O 1
ATOM 1394 N N . ASN A 1 184 ? 18.294 -3.316 -4.698 1.00 85.06 184 ASN A N 1
ATOM 1395 C CA . ASN A 1 184 ? 18.232 -3.334 -3.234 1.00 85.06 184 ASN A CA 1
ATOM 1396 C C . ASN A 1 184 ? 19.581 -3.097 -2.540 1.00 85.06 184 ASN A C 1
ATOM 1398 O O . ASN A 1 184 ? 19.599 -2.467 -1.483 1.00 85.06 184 ASN A O 1
ATOM 1402 N N . LEU A 1 185 ? 20.695 -3.554 -3.117 1.00 86.00 185 LEU A N 1
ATOM 1403 C CA . LEU A 1 185 ? 22.036 -3.274 -2.597 1.00 86.00 185 LEU A CA 1
ATOM 1404 C C . LEU A 1 185 ? 22.409 -1.796 -2.753 1.00 86.00 185 LEU A C 1
ATOM 1406 O O . LEU A 1 185 ? 22.840 -1.190 -1.776 1.00 86.00 185 LEU A O 1
ATOM 1410 N N . MET A 1 186 ? 22.147 -1.190 -3.917 1.00 83.56 186 MET A N 1
ATOM 1411 C CA . MET A 1 186 ? 22.357 0.251 -4.142 1.00 83.56 186 MET A CA 1
ATOM 1412 C C . MET A 1 186 ? 21.546 1.108 -3.159 1.00 83.56 186 MET A C 1
ATOM 1414 O O . MET A 1 186 ? 21.993 2.167 -2.728 1.00 83.56 186 MET A O 1
ATOM 1418 N N . LYS A 1 187 ? 20.372 0.624 -2.727 1.00 79.12 187 LYS A N 1
ATOM 1419 C CA . LYS A 1 187 ? 19.602 1.250 -1.640 1.00 79.12 187 LYS A CA 1
ATOM 1420 C C . LYS A 1 187 ? 20.383 1.330 -0.332 1.00 79.12 187 LYS A C 1
ATOM 1422 O O . LYS A 1 187 ? 20.235 2.297 0.399 1.00 79.12 187 LYS A O 1
ATOM 1427 N N . GLY A 1 188 ? 21.135 0.282 0.010 1.00 69.62 188 GLY A N 1
ATOM 1428 C CA . GLY A 1 188 ? 21.829 0.165 1.294 1.00 69.62 188 GLY A CA 1
ATOM 1429 C C . GLY A 1 188 ? 22.861 1.270 1.525 1.00 69.62 188 GLY A C 1
ATOM 1430 O O . GLY A 1 188 ? 23.140 1.606 2.676 1.00 69.62 188 GLY A O 1
ATOM 1431 N N . GLU A 1 189 ? 23.369 1.851 0.438 1.00 68.56 189 GLU A N 1
ATOM 1432 C CA . GLU A 1 189 ? 24.289 2.991 0.436 1.00 68.56 189 GLU A CA 1
ATOM 1433 C C . GLU A 1 189 ? 23.566 4.328 0.676 1.00 68.56 189 GLU A C 1
ATOM 1435 O O . GLU A 1 189 ? 24.140 5.251 1.248 1.00 68.56 189 GLU A O 1
ATOM 1440 N N . PHE A 1 190 ? 22.280 4.418 0.321 1.00 64.00 190 PHE A N 1
ATOM 1441 C CA . PHE A 1 190 ? 21.409 5.551 0.632 1.00 64.00 190 PHE A CA 1
ATOM 1442 C C . PHE A 1 190 ? 20.763 5.363 2.014 1.00 64.00 190 PHE A C 1
ATOM 1444 O O . PHE A 1 190 ? 19.677 4.796 2.148 1.00 64.00 190 PHE A O 1
ATOM 1451 N N . ARG A 1 191 ? 21.430 5.858 3.063 1.00 59.16 191 ARG A N 1
ATOM 1452 C CA . ARG A 1 191 ? 20.832 6.020 4.399 1.00 59.16 191 ARG A CA 1
ATOM 1453 C C . ARG A 1 191 ? 20.378 7.475 4.587 1.00 59.16 191 ARG A C 1
ATOM 1455 O O . ARG A 1 191 ? 21.254 8.330 4.705 1.00 59.16 191 ARG A O 1
ATOM 1462 N N . PRO A 1 192 ? 19.064 7.763 4.547 1.00 57.34 192 PRO A N 1
ATOM 1463 C CA . PRO A 1 192 ? 18.540 9.084 4.882 1.00 57.34 192 PRO A CA 1
ATOM 1464 C C . PRO A 1 192 ? 18.650 9.411 6.374 1.00 57.34 192 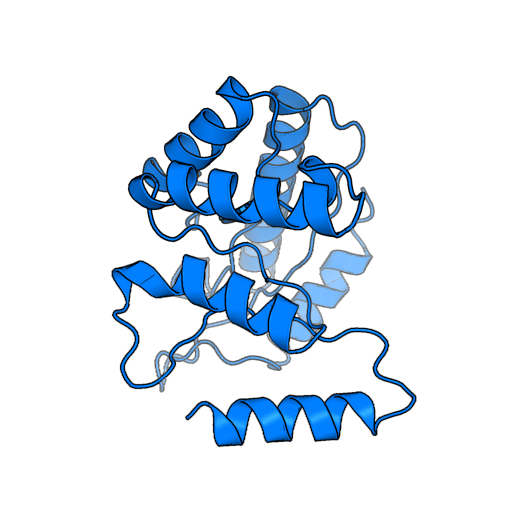PRO A C 1
ATOM 1466 O O . PRO A 1 192 ? 18.759 8.463 7.189 1.00 57.34 192 PRO A O 1
#

Radius of gyration: 18.44 Å; chains: 1; bounding box: 43×42×48 Å

Secondary structure (DSSP, 8-state):
-HHHHHHHHHHHHH-TT----EE-----TT--GGGHHHHHHHHHHHTTPEE-----SGGGHHHHHHHHHHHHHHHT--GGGT--EEEE-BTTTB--HHHHHHHHHHHTTT--EEEE----EETTTB-SSHHHHHHHHHHHHHHHHHHHHHHH-----------EE-BTTTTB--SS-HHHHHHHHHHHH---

=== Feature glossary ===
The record interleaves many kinds of information about one protein. Here is each kind framed as the question it answers.

Q: What does the local fold look like, residue by residue?
A: The Foldseek 3Di string encodes local tertiary geometry as a 20-letter alphabet — one character per residue — derived from the relative positions of nearby Cα atoms. Unlike the amino-acid sequence, 3Di is a direct function of the 3D structure, so two proteins with the same fold have similar 3Di strings even at low sequence identity.

Q: Which residues are in helices, strands, or loops?
A: The SS8 string is DSSP's per-residue secondary-structure call. α-helix (H) means an i→i+4 H-bond ladder; β-strand (E) means the residue participates in a β-sheet; 3₁₀ (G) and π (I) are tighter and wider helices; T/S are turns/bends; '-' is loop.

Q: How big and how compact is the whole molecule?
A: Radius of gyration (Rg) is the root-mean-square distance of Cα atoms from their centroid — a single number for overall size and compactness. A globular domain of N residues has Rg ≈ 2.2·N^0.38 Å; an extended or disordered chain has a much larger Rg. The Cα contact count is the number of residue pairs whose Cα atoms are within 8 Å and are more than four positions apart in sequence — a standard proxy for tertiary packing density. The bounding box is the smallest axis-aligned box enclosing all Cα atoms.

Q: Where is each backbone atom in 3D?
A: Structure coordinates are given as an mmCIF _atom_site loop: one row per atom with element, residue name, chain id, sequence number, and x/y/z position in Å. Only the four main-chain atoms per residue are included here; side chains are omitted to keep the record compact.

Q: What is the amino-acid chain?
A: Primary structure: the covalent order of the twenty standard amino acids along the backbone. Two proteins with the same sequence will (almost always) fold to the same structure; two with 30% identity often share a fold but not the details.

Q: What if only a Cα trace is available?
A: Three-state secondary structure (P-SEA) collapses the eight DSSP classes into helix (a), strand (b), and coil (c). P-SEA assigns these from Cα geometry alone — distances and angles — without requiring backbone oxygens, so it works on any Cα trace.

Q: What family and function is it annotated with?
A: Database cross-references. InterPro integrates a dozen domain/family signature databases into unified entries with residue-range hits. GO terms attach function/process/location labels with evidence codes. CATH codes position the fold in a four-level structural taxonomy. Organism is the NCBI-taxonomy species name.

Q: How confident is the AlphaFold model at each residue?
A: pLDDT is the predicted lDDT-Cα score: AlphaFold's confidence that the local environment of each residue (all inter-atomic distances within 15 Å) is correctly placed. It is a per-residue number between 0 and 100, with higher meaning more reliable.

Q: How mobile is each atom in the crystal?
A: B-factor (Debye–Waller factor) reflects atomic displacement in the crystal lattice. It is an experimental observable (units Å²), not a prediction; low values mean the atom is pinned down, high values mean it moves or is heterogeneous across the crystal.

Q: Which residues are buried vs exposed?
A: SASA measures how much of the protein is reachable by solvent. It is computed by rolling a water-sized probe over the atomic surface and summing the exposed area (Å²). Per-residue SASA distinguishes core (buried, low SASA) from surface (exposed, high SASA) residues; total SASA is a whole-molecule size measure.

Q: What do the diagnostic plots show?
A: Plot images: a contact map (which residues are close in 3D, as an N×N binary image), a Ramachandran scatter (backbone torsion angles, revealing secondary-structure composition at a glance), and — for AlphaFold structures — a PAE heatmap (pairwise prediction confidence).

Q: What known structures does this most resemble?
A: The Foldseek neighbor list gives the closest experimentally determined structures in the PDB, ranked by structural alignment. TM-score near 1 means near-identical fold; near 0.3 means only rough topology match. This is how one finds what a novel AlphaFold prediction most resembles in the solved-structure universe.

Q: Are the domains correctly placed relative to each other?
A: Predicted aligned error is AlphaFold's pairwise confidence. Unlike pLDDT (per-residue), PAE is per-residue-pair and captures whether two parts of the structure are correctly placed relative to each other. Units are ångströms of expected positional error.

Q: What do the rendered images show?
A: Structure images are PyMOL renders from six orthogonal camera directions. Cartoon representation draws helices as coils and strands as arrows; sticks shows the backbone as bonds; surface shows the solvent-excluded envelope. Rainbow coloring maps sequence position to hue (blue→red, N→C); chain coloring assigns a distinct color per polypeptide.

Q: What are the backbone torsion angles?
A: φ (phi) and ψ (psi) are the two rotatable backbone dihedrals per residue: φ is the C(i-1)–N–Cα–C torsion, ψ is the N–Cα–C–N(i+1) torsion, both in degrees on (−180°, 180°]. α-helical residues cluster near (−60°, −45°); β-strand residues near (−120°, +130°). A Ramachandran plot is simply a scatter of (φ, ψ) for every residue.